Protein AF-A0A834QEY9-F1 (afdb_monomer_lite)

Structure (mmCIF, N/CA/C/O backbone):
data_AF-A0A834QEY9-F1
#
_entry.id   AF-A0A834QEY9-F1
#
loop_
_atom_site.group_PDB
_atom_site.id
_atom_site.type_symbol
_atom_site.label_atom_id
_atom_site.label_alt_id
_atom_site.label_comp_id
_atom_site.label_asym_id
_atom_site.label_entity_id
_atom_site.label_seq_id
_atom_site.pdbx_PDB_ins_code
_atom_site.Cartn_x
_atom_site.Cartn_y
_atom_site.Cartn_z
_atom_site.occupancy
_atom_site.B_iso_or_equiv
_atom_site.auth_seq_id
_atom_site.auth_comp_id
_atom_site.auth_asym_id
_atom_site.auth_atom_id
_atom_site.pdbx_PDB_model_num
ATOM 1 N N . MET A 1 1 ? 1.403 4.997 11.254 1.00 57.91 1 MET A N 1
ATOM 2 C CA . MET A 1 1 ? 2.718 4.854 10.594 1.00 57.91 1 MET A CA 1
ATOM 3 C C . MET A 1 1 ? 2.542 5.302 9.158 1.00 57.91 1 MET A C 1
ATOM 5 O O . MET A 1 1 ? 1.808 4.619 8.457 1.00 57.91 1 MET A O 1
ATOM 9 N N . PRO A 1 2 ? 3.072 6.466 8.745 1.00 56.88 2 PRO A N 1
ATOM 10 C CA . PRO A 1 2 ? 2.987 6.864 7.349 1.00 56.88 2 PRO A CA 1
ATOM 11 C C . PRO A 1 2 ? 3.836 5.918 6.494 1.00 56.88 2 PRO A C 1
ATOM 13 O O . PRO A 1 2 ? 4.899 5.455 6.918 1.00 56.88 2 PRO A O 1
ATOM 16 N N . PHE A 1 3 ? 3.329 5.612 5.310 1.00 62.53 3 PHE A N 1
ATOM 17 C CA . PHE A 1 3 ? 3.966 4.753 4.326 1.00 62.53 3 PHE A CA 1
ATOM 18 C C . PHE A 1 3 ? 3.742 5.339 2.936 1.00 62.53 3 PHE A C 1
ATOM 20 O O . PHE A 1 3 ? 2.807 6.111 2.715 1.00 62.53 3 PHE A O 1
ATOM 27 N N . THR A 1 4 ? 4.589 4.946 1.996 1.00 64.31 4 THR A N 1
ATOM 28 C CA . THR A 1 4 ? 4.408 5.232 0.574 1.00 64.31 4 THR A CA 1
ATOM 29 C C . THR A 1 4 ? 4.217 3.911 -0.159 1.00 64.31 4 THR A C 1
ATOM 31 O O . THR A 1 4 ? 5.056 3.012 -0.101 1.00 64.31 4 THR A O 1
ATOM 34 N N . THR A 1 5 ? 3.066 3.765 -0.809 1.00 58.28 5 THR A N 1
ATOM 35 C CA . THR A 1 5 ? 2.677 2.550 -1.527 1.00 58.28 5 THR A CA 1
ATOM 36 C C . THR A 1 5 ? 2.530 2.846 -3.004 1.00 58.28 5 THR A C 1
ATOM 38 O O . THR A 1 5 ? 1.449 3.116 -3.518 1.00 58.28 5 THR A O 1
ATOM 41 N N . MET A 1 6 ? 3.656 2.789 -3.708 1.00 64.31 6 MET A N 1
ATOM 42 C CA . MET A 1 6 ? 3.659 2.802 -5.167 1.00 64.31 6 MET A CA 1
ATOM 43 C C . MET A 1 6 ? 3.489 1.374 -5.697 1.00 64.31 6 MET A C 1
ATOM 45 O O . MET A 1 6 ? 3.948 0.413 -5.079 1.00 64.31 6 MET A O 1
ATOM 49 N N . ALA A 1 7 ? 2.860 1.222 -6.866 1.00 62.81 7 ALA A N 1
ATOM 50 C CA . ALA A 1 7 ? 2.668 -0.085 -7.506 1.00 62.81 7 ALA A CA 1
ATOM 51 C C . ALA A 1 7 ? 4.001 -0.839 -7.734 1.00 62.81 7 ALA A C 1
ATOM 53 O O . ALA A 1 7 ? 4.059 -2.065 -7.598 1.00 62.81 7 ALA A O 1
ATOM 54 N N . ASP A 1 8 ? 5.091 -0.089 -7.950 1.00 67.94 8 ASP A N 1
ATOM 55 C CA . ASP A 1 8 ? 6.457 -0.609 -8.072 1.00 67.94 8 ASP A CA 1
ATOM 56 C C . ASP A 1 8 ? 6.925 -1.388 -6.834 1.00 67.94 8 ASP A C 1
ATOM 58 O O . ASP A 1 8 ? 7.708 -2.330 -6.961 1.00 67.94 8 ASP A O 1
ATOM 62 N N . CYS A 1 9 ? 6.433 -1.036 -5.643 1.00 71.06 9 CYS A N 1
ATOM 63 C CA . CYS A 1 9 ? 6.826 -1.673 -4.390 1.00 71.06 9 CYS A CA 1
ATOM 64 C C . CYS A 1 9 ? 6.407 -3.144 -4.343 1.00 71.06 9 CYS A C 1
ATOM 66 O O . CYS A 1 9 ? 7.136 -3.991 -3.829 1.00 71.06 9 CYS A O 1
ATOM 68 N N . ALA A 1 10 ? 5.228 -3.453 -4.881 1.00 63.34 10 ALA A N 1
ATOM 69 C CA . ALA A 1 10 ? 4.615 -4.775 -4.802 1.00 63.34 10 ALA A CA 1
ATOM 70 C C . ALA A 1 10 ? 4.963 -5.693 -5.978 1.00 63.34 10 ALA A C 1
ATOM 72 O O . ALA A 1 10 ? 4.452 -6.808 -6.051 1.00 63.34 10 ALA A O 1
ATOM 73 N N . ARG A 1 11 ? 5.795 -5.225 -6.923 1.00 60.66 11 ARG A N 1
ATOM 74 C CA . ARG A 1 11 ? 6.044 -5.894 -8.215 1.00 60.66 11 ARG A CA 1
ATOM 75 C C . ARG A 1 11 ? 4.743 -6.227 -8.971 1.00 60.66 11 ARG A C 1
ATOM 77 O O . ARG A 1 11 ? 4.654 -7.282 -9.591 1.00 60.66 11 ARG A O 1
ATOM 84 N N . TRP A 1 12 ? 3.744 -5.344 -8.890 1.00 62.44 12 TRP A N 1
ATOM 85 C CA . TRP A 1 12 ? 2.429 -5.529 -9.510 1.00 62.44 12 TRP A CA 1
ATOM 86 C C . TRP A 1 12 ? 2.419 -5.048 -10.966 1.00 62.44 12 TRP A C 1
ATOM 88 O O . TRP A 1 12 ? 2.687 -5.809 -11.892 1.00 62.44 12 TRP A O 1
ATOM 98 N N . GLU A 1 13 ? 2.179 -3.754 -11.155 1.00 63.28 13 GLU A N 1
ATOM 99 C CA . GLU A 1 13 ? 2.370 -3.028 -12.402 1.00 63.28 13 GLU A CA 1
ATOM 100 C C . GLU A 1 13 ? 3.404 -1.939 -12.156 1.00 63.28 13 GLU A C 1
ATOM 102 O O . GLU A 1 13 ? 3.496 -1.380 -11.059 1.00 63.28 13 GLU A O 1
ATOM 107 N N . LEU A 1 14 ? 4.197 -1.652 -13.184 1.00 65.38 14 LEU A N 1
ATOM 108 C CA . LEU A 1 14 ? 5.143 -0.549 -13.143 1.00 65.38 14 LEU A CA 1
ATOM 109 C C . LEU A 1 14 ? 4.369 0.758 -12.956 1.00 65.38 14 LEU A C 1
ATOM 111 O O . LEU A 1 14 ? 3.385 0.997 -13.655 1.00 65.38 14 LEU A O 1
ATOM 115 N N . SER A 1 15 ? 4.820 1.616 -12.040 1.00 68.12 15 SER A N 1
ATOM 116 C CA . SER A 1 15 ? 4.248 2.958 -11.891 1.00 68.12 15 SER A CA 1
ATOM 117 C C . SER A 1 15 ? 4.272 3.689 -13.228 1.00 68.12 15 SER A C 1
ATOM 119 O O . SER A 1 15 ? 5.249 3.582 -13.968 1.00 68.12 15 SER A O 1
ATOM 121 N N . GLU A 1 16 ? 3.258 4.507 -13.514 1.00 70.88 16 GLU A N 1
ATOM 122 C CA . GLU A 1 16 ? 3.220 5.355 -14.713 1.00 70.88 16 GLU A CA 1
ATOM 123 C C . GLU A 1 16 ? 4.514 6.176 -14.864 1.00 70.88 16 GLU A C 1
ATOM 125 O O . GLU A 1 16 ? 5.068 6.297 -15.959 1.00 70.88 16 GLU A O 1
ATOM 130 N N . LYS A 1 17 ? 5.072 6.644 -13.737 1.00 73.06 17 LYS A N 1
ATOM 131 C CA . LYS A 1 17 ? 6.374 7.326 -13.698 1.00 73.06 17 LYS A CA 1
ATOM 132 C C . LYS A 1 17 ? 7.503 6.431 -14.209 1.00 73.06 17 LYS A C 1
ATOM 134 O O . LYS A 1 17 ? 8.325 6.873 -15.011 1.00 73.06 17 LYS A O 1
ATOM 139 N N . ARG A 1 18 ? 7.544 5.175 -13.757 1.00 76.94 18 ARG A N 1
ATOM 140 C CA . ARG A 1 18 ? 8.559 4.200 -14.161 1.00 76.94 18 ARG A CA 1
ATOM 141 C C . ARG A 1 18 ? 8.377 3.778 -15.616 1.00 76.94 18 ARG A C 1
ATOM 143 O O . ARG A 1 18 ? 9.363 3.751 -16.344 1.00 76.94 18 ARG A O 1
ATOM 150 N N . VAL A 1 19 ? 7.145 3.547 -16.066 1.00 79.44 19 VAL A N 1
ATOM 151 C CA . VAL A 1 19 ? 6.827 3.244 -17.471 1.00 79.44 19 VAL A CA 1
ATOM 152 C C . VAL A 1 19 ? 7.276 4.382 -18.387 1.00 79.44 19 VAL A C 1
ATOM 154 O O . VAL A 1 19 ? 7.963 4.143 -19.381 1.00 79.44 19 VAL A O 1
ATOM 157 N N . GLY A 1 20 ? 6.937 5.630 -18.051 1.00 80.56 20 GLY A N 1
ATOM 158 C CA . GLY A 1 20 ? 7.345 6.805 -18.824 1.00 80.56 20 GLY A CA 1
ATOM 159 C C . GLY A 1 20 ? 8.867 6.960 -18.900 1.00 80.56 20 GLY A C 1
ATOM 160 O O . GLY A 1 20 ? 9.416 7.247 -19.970 1.00 80.56 20 GLY A O 1
ATOM 161 N N . LEU A 1 21 ? 9.558 6.709 -17.786 1.00 82.50 21 LEU A N 1
ATOM 162 C CA . LEU A 1 21 ? 11.014 6.770 -17.707 1.00 82.50 21 LEU A CA 1
ATOM 163 C C . LEU A 1 21 ? 11.691 5.643 -18.502 1.00 82.50 21 LEU A C 1
ATOM 165 O O . LEU A 1 21 ? 12.569 5.922 -19.318 1.00 82.50 21 LEU A O 1
ATOM 169 N N . GLU A 1 22 ? 11.265 4.389 -18.332 1.00 82.75 22 GLU A N 1
ATOM 170 C CA . GLU A 1 22 ? 11.796 3.238 -19.076 1.00 82.75 22 GLU A CA 1
ATOM 171 C C . GLU A 1 22 ? 11.544 3.370 -20.582 1.00 82.75 22 GLU A C 1
ATOM 173 O O . GLU A 1 22 ? 12.447 3.114 -21.380 1.00 82.75 22 GLU A O 1
ATOM 178 N N . ARG A 1 23 ? 10.364 3.858 -20.990 1.00 85.00 23 ARG A N 1
ATOM 179 C CA . ARG A 1 23 ? 10.056 4.144 -22.398 1.00 85.00 23 ARG A CA 1
ATOM 180 C C . ARG A 1 23 ? 10.991 5.201 -22.973 1.00 85.00 23 ARG A C 1
ATOM 182 O O . ARG A 1 23 ? 11.512 5.022 -24.072 1.00 85.00 23 ARG A O 1
ATOM 189 N N . SER A 1 24 ? 11.217 6.285 -22.236 1.00 86.19 24 SER A N 1
ATOM 190 C CA . SER A 1 24 ? 12.120 7.356 -22.664 1.00 86.19 24 SER A CA 1
ATOM 191 C C . SER A 1 24 ? 13.551 6.837 -22.822 1.00 86.19 24 SER A C 1
ATOM 193 O O . SER A 1 24 ? 14.173 7.052 -23.860 1.00 86.19 24 SER A O 1
ATOM 195 N N . LEU A 1 25 ? 14.056 6.086 -21.837 1.00 87.31 25 LEU A N 1
ATOM 196 C CA . LEU A 1 25 ? 15.384 5.465 -21.888 1.00 87.31 25 LEU A CA 1
ATOM 197 C C . LEU A 1 25 ? 15.513 4.465 -23.047 1.00 87.31 25 LEU A C 1
ATOM 199 O O . LEU A 1 25 ? 16.530 4.459 -23.741 1.00 87.31 25 LEU A O 1
ATOM 203 N N . GLY A 1 26 ? 14.477 3.661 -23.294 1.00 87.25 26 GLY A N 1
ATOM 204 C CA . GLY A 1 26 ? 14.427 2.710 -24.404 1.00 87.25 26 GLY A CA 1
ATOM 205 C C . GLY A 1 26 ? 14.489 3.387 -25.774 1.00 87.25 26 GLY A C 1
ATOM 206 O O . GLY A 1 26 ? 15.242 2.942 -26.640 1.00 87.25 26 GLY A O 1
ATOM 207 N N . LEU A 1 27 ? 13.767 4.497 -25.960 1.00 90.31 27 LEU A N 1
ATOM 208 C CA . LEU A 1 27 ? 13.822 5.285 -27.196 1.00 90.31 27 LEU A CA 1
ATOM 209 C C . LEU A 1 27 ? 15.226 5.856 -27.439 1.00 90.31 27 LEU A C 1
ATOM 211 O O . LEU A 1 27 ? 15.760 5.726 -28.540 1.00 90.31 27 LEU A O 1
ATOM 215 N N . TRP A 1 28 ? 15.866 6.424 -26.412 1.00 91.69 28 TRP A N 1
ATOM 216 C CA . TRP A 1 28 ? 17.239 6.930 -26.527 1.00 91.69 28 TRP A CA 1
ATOM 217 C C 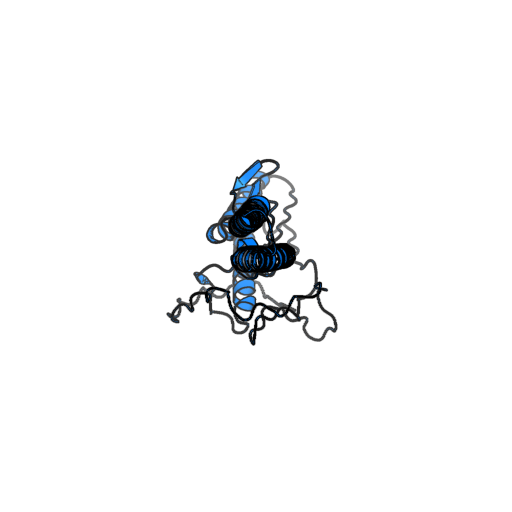. TRP A 1 28 ? 18.251 5.829 -26.839 1.00 91.69 28 TRP A C 1
ATOM 219 O O . TRP A 1 28 ? 19.138 6.022 -27.673 1.00 91.69 28 TRP A O 1
ATOM 229 N N . PHE A 1 29 ? 18.095 4.656 -26.222 1.00 91.75 29 PHE A N 1
ATOM 230 C CA . PHE A 1 29 ? 18.906 3.486 -26.540 1.00 91.75 29 PHE A CA 1
ATOM 231 C C . PHE A 1 29 ? 18.767 3.084 -28.016 1.00 91.75 29 PHE A C 1
ATOM 233 O O . PHE A 1 29 ? 19.779 2.888 -28.688 1.00 91.75 29 PHE A O 1
ATOM 240 N N . GLN A 1 30 ? 17.540 3.019 -28.546 1.00 92.12 30 GLN A N 1
ATOM 241 C CA . GLN A 1 30 ? 17.294 2.694 -29.955 1.00 92.12 30 GLN A CA 1
ATOM 242 C C . GLN A 1 30 ? 17.939 3.715 -30.901 1.00 92.12 30 GLN A C 1
ATOM 244 O O . GLN A 1 30 ? 18.609 3.321 -31.856 1.00 92.12 30 GLN A O 1
ATOM 249 N N . VAL A 1 31 ? 17.796 5.014 -30.616 1.00 94.94 31 VAL A N 1
ATOM 250 C CA . VAL A 1 31 ? 18.410 6.089 -31.415 1.00 94.94 31 VAL A CA 1
ATOM 251 C C . VAL A 1 31 ? 19.932 5.949 -31.447 1.00 94.94 31 VAL A C 1
ATOM 253 O O . VAL A 1 31 ? 20.531 6.009 -32.520 1.00 94.94 31 VAL A O 1
ATOM 256 N N . LEU A 1 32 ? 20.571 5.708 -30.300 1.00 93.56 32 LEU A N 1
ATOM 257 C CA . LEU A 1 32 ? 22.027 5.555 -30.228 1.00 93.56 32 LEU A CA 1
ATOM 258 C C . LEU A 1 32 ? 22.525 4.254 -30.856 1.00 93.56 32 LEU A C 1
ATOM 260 O O . LEU A 1 32 ? 23.593 4.251 -31.467 1.00 93.56 32 LEU A O 1
ATOM 264 N N . ALA A 1 33 ? 21.759 3.167 -30.760 1.00 92.50 33 ALA A N 1
ATOM 265 C CA . ALA A 1 33 ? 22.078 1.912 -31.430 1.00 92.50 33 ALA A CA 1
ATOM 266 C C . ALA A 1 33 ? 22.043 2.078 -32.958 1.00 92.50 33 ALA A C 1
ATOM 268 O O . ALA A 1 33 ? 22.994 1.694 -33.639 1.00 92.50 33 ALA A O 1
ATOM 269 N N . VAL A 1 34 ? 21.000 2.722 -33.496 1.00 95.25 34 VAL A N 1
ATOM 270 C CA . VAL A 1 34 ? 20.897 3.036 -34.932 1.00 95.25 34 VAL A CA 1
ATOM 271 C C . VAL A 1 34 ? 22.002 4.000 -35.364 1.00 95.25 34 VAL A C 1
ATOM 273 O O . VAL A 1 34 ? 22.619 3.785 -36.407 1.00 95.25 34 VAL A O 1
ATOM 276 N N . ALA A 1 35 ? 22.310 5.023 -34.562 1.00 93.56 35 ALA A N 1
ATOM 277 C CA . ALA A 1 35 ? 23.409 5.945 -34.839 1.00 93.56 35 ALA A CA 1
ATOM 278 C C . ALA A 1 35 ? 24.760 5.216 -34.875 1.00 93.56 35 ALA A C 1
ATOM 280 O O . ALA A 1 35 ? 25.534 5.407 -35.811 1.00 93.56 35 ALA A O 1
ATOM 281 N N . SER A 1 36 ? 25.023 4.333 -33.906 1.00 93.81 36 SER A N 1
ATOM 282 C CA . SER A 1 36 ? 26.236 3.514 -33.873 1.00 93.81 36 SER A CA 1
ATOM 283 C C . SER A 1 36 ? 26.335 2.626 -35.117 1.00 93.81 36 SER A C 1
ATOM 285 O O . SER A 1 36 ? 27.348 2.686 -35.809 1.00 93.81 36 SER A O 1
ATOM 287 N N . LEU A 1 37 ? 25.268 1.900 -35.478 1.00 93.88 37 LEU A N 1
ATOM 288 C CA . LEU A 1 37 ? 25.216 1.068 -36.690 1.00 93.88 37 LEU A CA 1
ATOM 289 C C . LEU A 1 37 ? 25.420 1.881 -37.977 1.00 93.88 37 LEU A C 1
ATOM 291 O O . LEU A 1 37 ? 26.136 1.463 -38.881 1.00 93.88 37 LEU A O 1
ATOM 295 N N . THR A 1 38 ? 24.825 3.068 -38.064 1.00 93.62 38 THR A N 1
ATOM 296 C CA . THR A 1 38 ? 24.968 3.936 -39.243 1.00 93.62 38 THR A CA 1
ATOM 297 C C . THR A 1 38 ? 26.402 4.451 -39.370 1.00 93.62 38 THR A C 1
ATOM 299 O O . THR A 1 38 ? 26.967 4.470 -40.463 1.00 93.62 38 THR A O 1
ATOM 302 N N . LEU A 1 39 ? 27.028 4.822 -38.249 1.00 93.06 39 LEU A N 1
ATOM 303 C CA . LEU A 1 39 ? 28.414 5.289 -38.211 1.00 93.06 39 LEU A CA 1
ATOM 304 C C . LEU A 1 39 ? 29.418 4.169 -38.513 1.00 93.06 39 LEU A C 1
ATOM 306 O O . LEU A 1 39 ? 30.416 4.433 -39.184 1.00 93.06 39 LEU A O 1
ATOM 310 N N . THR A 1 40 ? 29.166 2.932 -38.066 1.00 91.69 40 THR A N 1
ATOM 311 C CA . THR A 1 40 ? 30.011 1.780 -38.416 1.00 91.69 40 THR A CA 1
ATOM 312 C C . THR A 1 40 ? 29.894 1.434 -39.897 1.00 91.69 40 THR A C 1
ATOM 314 O O . THR A 1 40 ? 30.923 1.259 -40.546 1.00 91.69 40 THR A O 1
ATOM 317 N N . VAL A 1 41 ? 28.684 1.421 -40.468 1.00 93.62 41 VAL A N 1
ATOM 318 C CA . VAL A 1 41 ? 28.482 1.222 -41.915 1.00 93.62 41 VAL A CA 1
ATOM 319 C C . VAL A 1 41 ? 29.163 2.329 -42.715 1.00 93.62 41 VAL A C 1
ATOM 321 O O . VAL A 1 41 ? 29.946 2.028 -43.610 1.00 93.62 41 VAL A O 1
ATOM 324 N N . GLY A 1 42 ? 28.955 3.598 -42.349 1.00 91.38 42 GLY A N 1
ATOM 325 C CA . GLY A 1 42 ? 29.614 4.732 -43.002 1.00 91.38 42 GLY A CA 1
ATOM 326 C C . GLY A 1 42 ? 31.140 4.650 -42.933 1.00 91.38 42 GLY A C 1
ATOM 327 O O . GLY A 1 42 ? 31.831 5.069 -43.860 1.00 91.38 42 GLY A O 1
ATOM 328 N N . ARG A 1 43 ? 31.688 4.060 -41.866 1.00 89.81 43 ARG A N 1
ATOM 329 C CA . ARG A 1 43 ? 33.125 3.807 -41.762 1.00 89.81 43 ARG A CA 1
ATOM 330 C C . ARG A 1 43 ? 33.582 2.656 -42.658 1.00 89.81 43 ARG A C 1
ATOM 332 O O . ARG A 1 43 ? 34.620 2.784 -43.302 1.00 89.81 43 ARG A O 1
ATOM 339 N N . LEU A 1 44 ? 32.817 1.566 -42.736 1.00 90.81 44 LEU A N 1
ATOM 340 C CA . LEU A 1 44 ? 33.096 0.429 -43.624 1.00 90.81 44 LEU A CA 1
ATOM 341 C C . LEU A 1 44 ? 33.043 0.828 -45.106 1.00 90.81 44 LEU A C 1
ATOM 343 O O . LEU A 1 44 ? 33.852 0.347 -45.894 1.00 90.81 44 LEU A O 1
ATOM 347 N N . THR A 1 45 ? 32.158 1.757 -45.473 1.00 93.19 45 THR A N 1
ATOM 348 C CA . THR A 1 45 ? 32.081 2.336 -46.824 1.00 93.19 45 THR A CA 1
ATOM 349 C C . THR A 1 45 ? 33.048 3.508 -47.043 1.00 93.19 45 THR A C 1
ATOM 351 O O . THR A 1 45 ? 32.950 4.183 -48.062 1.00 93.19 45 THR A O 1
ATOM 354 N N . GLN A 1 46 ? 33.959 3.781 -46.096 1.00 87.31 46 GLN A N 1
ATOM 355 C CA . GLN A 1 46 ? 34.944 4.879 -46.127 1.00 87.31 46 GLN A CA 1
ATOM 356 C C . GLN A 1 46 ? 34.360 6.302 -46.231 1.00 87.31 46 GLN A C 1
ATOM 358 O O . GLN A 1 46 ? 35.069 7.248 -46.565 1.00 87.31 46 GLN A O 1
ATOM 363 N N . LEU A 1 47 ? 33.082 6.486 -45.895 1.00 87.94 47 LEU A N 1
ATOM 364 C CA . LEU A 1 47 ? 32.408 7.787 -45.900 1.00 87.94 47 LEU A CA 1
ATOM 365 C C . LEU A 1 47 ? 32.806 8.654 -44.692 1.00 87.94 47 LEU A C 1
ATOM 367 O O . LEU A 1 47 ? 32.741 9.879 -44.747 1.00 87.94 47 LEU A O 1
ATOM 371 N N . THR A 1 48 ? 33.225 8.028 -43.588 1.00 82.81 48 THR A N 1
ATOM 372 C CA . THR A 1 48 ? 33.672 8.710 -42.364 1.00 82.81 48 THR A CA 1
ATOM 373 C C . THR A 1 48 ? 35.151 8.445 -42.086 1.00 82.81 48 THR A C 1
ATOM 375 O O . THR A 1 48 ? 35.671 7.363 -42.362 1.00 82.81 48 THR A O 1
ATOM 378 N N . SER A 1 49 ? 35.850 9.430 -41.507 1.00 79.00 49 SER A N 1
ATOM 379 C CA . SER A 1 49 ? 37.314 9.395 -41.322 1.00 79.00 49 SER A CA 1
ATOM 380 C C . SER A 1 49 ? 37.788 8.665 -40.046 1.00 79.00 49 SER A C 1
ATOM 382 O O . SER A 1 49 ? 38.934 8.223 -39.976 1.00 79.00 49 SER A O 1
ATOM 384 N N . SER A 1 50 ? 36.920 8.455 -39.047 1.00 91.56 50 SER A N 1
ATOM 385 C CA . SER A 1 50 ? 37.309 7.898 -37.738 1.00 91.56 50 SER A CA 1
ATOM 386 C C . SER A 1 50 ? 36.249 6.968 -37.131 1.00 91.56 50 SER A C 1
ATOM 388 O O . SER A 1 50 ? 35.056 7.183 -37.321 1.00 91.56 50 SER A O 1
ATOM 390 N N . TRP A 1 51 ? 36.687 5.961 -36.360 1.00 89.69 51 TRP A N 1
ATOM 391 C CA . TRP A 1 51 ? 35.824 5.055 -35.577 1.00 89.69 51 TRP A CA 1
ATOM 392 C C . TRP A 1 51 ? 35.337 5.661 -34.252 1.00 89.69 51 TRP A C 1
ATOM 394 O O . TRP A 1 51 ? 34.393 5.149 -33.652 1.00 89.69 51 TRP A O 1
ATOM 404 N N . VAL A 1 52 ? 35.955 6.757 -33.800 1.00 92.06 52 VAL A N 1
ATOM 405 C CA . VAL A 1 52 ? 35.647 7.424 -32.522 1.00 92.06 52 VAL A CA 1
ATOM 406 C C . VAL A 1 52 ? 34.147 7.702 -32.317 1.00 92.06 52 VAL A C 1
ATOM 408 O O . VAL A 1 52 ? 33.641 7.320 -31.262 1.00 92.06 52 VAL A O 1
ATOM 411 N N . PRO A 1 53 ? 33.391 8.287 -33.272 1.00 89.94 53 PRO A N 1
ATOM 412 C CA . PRO A 1 53 ? 31.967 8.552 -33.053 1.00 89.94 53 PRO A CA 1
ATOM 413 C C . PRO A 1 53 ? 31.129 7.268 -32.943 1.00 89.94 53 PRO A C 1
ATOM 415 O O . PRO A 1 53 ? 30.182 7.228 -32.161 1.00 89.94 53 PRO A O 1
ATOM 418 N N . ALA A 1 54 ? 31.493 6.198 -33.661 1.00 90.69 54 ALA A N 1
ATOM 419 C CA . ALA A 1 54 ? 30.789 4.917 -33.591 1.00 90.69 54 ALA A CA 1
ATOM 420 C C . ALA A 1 54 ? 30.981 4.233 -32.227 1.00 90.69 54 ALA A C 1
ATOM 422 O O . ALA A 1 54 ? 30.014 3.740 -31.640 1.00 90.69 54 ALA A O 1
ATOM 423 N N . ILE A 1 55 ? 32.216 4.256 -31.706 1.00 92.56 55 ILE A N 1
ATOM 424 C CA . ILE A 1 55 ? 32.558 3.737 -30.374 1.00 92.56 55 ILE A CA 1
ATOM 425 C C . ILE A 1 55 ? 31.883 4.584 -29.288 1.00 92.56 55 ILE A C 1
ATOM 427 O O . ILE A 1 55 ? 31.284 4.031 -28.371 1.00 92.56 55 ILE A O 1
ATOM 431 N N . GLY A 1 56 ? 31.917 5.915 -29.412 1.00 92.88 56 GLY A N 1
ATOM 432 C CA . GLY A 1 56 ? 31.251 6.823 -28.476 1.00 92.88 56 GLY A CA 1
ATOM 433 C C . GLY A 1 56 ? 29.743 6.571 -28.386 1.00 92.88 56 GLY A C 1
ATOM 434 O O . GLY A 1 56 ? 29.209 6.436 -27.287 1.00 92.88 56 GLY A O 1
ATOM 435 N N . ALA A 1 57 ? 29.068 6.419 -29.531 1.00 92.44 57 ALA A N 1
ATOM 436 C CA . ALA A 1 57 ? 27.645 6.086 -29.577 1.00 92.44 57 ALA A CA 1
ATOM 437 C C . ALA A 1 57 ? 27.341 4.709 -28.958 1.00 92.44 57 ALA A C 1
ATOM 439 O O . ALA A 1 57 ? 26.368 4.573 -28.217 1.00 92.44 57 ALA A O 1
ATOM 440 N N . ALA A 1 58 ? 28.189 3.702 -29.202 1.00 93.00 58 ALA A N 1
ATOM 441 C CA . ALA A 1 58 ? 28.033 2.369 -28.618 1.00 93.00 58 ALA A CA 1
ATOM 442 C C . ALA A 1 58 ? 28.197 2.376 -27.088 1.00 93.00 58 ALA A C 1
ATOM 444 O O . ALA A 1 58 ? 27.391 1.776 -26.377 1.00 93.00 58 ALA A O 1
ATOM 445 N N . LEU A 1 59 ? 29.204 3.087 -26.568 1.00 95.50 59 LEU A N 1
ATOM 446 C CA . LEU A 1 59 ? 29.417 3.237 -25.125 1.00 95.50 59 LEU A CA 1
ATOM 447 C C . LEU A 1 59 ? 28.258 3.987 -24.458 1.00 95.50 59 LEU A C 1
ATOM 449 O O . LEU A 1 59 ? 27.800 3.577 -23.393 1.00 95.50 59 LEU A O 1
ATOM 453 N N . ALA A 1 60 ? 27.740 5.039 -25.099 1.00 94.06 60 ALA A N 1
ATOM 454 C CA . ALA A 1 60 ? 26.570 5.765 -24.611 1.00 94.06 60 ALA A CA 1
ATOM 455 C C . ALA A 1 60 ? 25.312 4.878 -24.580 1.00 94.06 60 ALA A C 1
ATOM 457 O O . ALA A 1 60 ? 24.580 4.885 -23.590 1.00 94.06 60 ALA A O 1
ATOM 458 N N . ALA A 1 61 ? 25.086 4.064 -25.618 1.00 93.25 61 ALA A N 1
ATOM 459 C CA . ALA A 1 61 ? 23.989 3.097 -25.642 1.00 93.25 61 ALA A C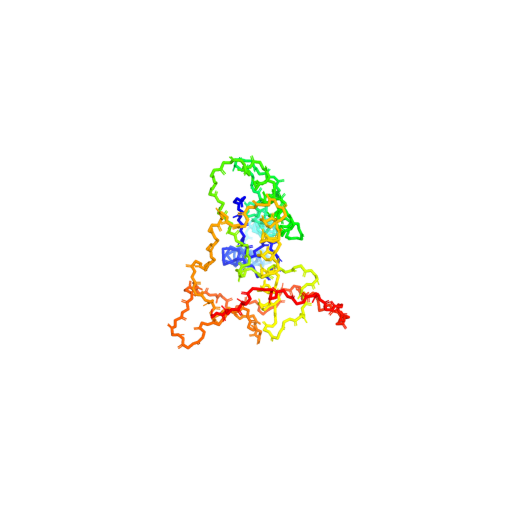A 1
ATOM 460 C C . ALA A 1 61 ? 24.129 2.051 -24.519 1.00 93.25 61 ALA A C 1
ATOM 462 O O . ALA A 1 61 ? 23.160 1.766 -23.816 1.00 93.25 61 ALA A O 1
ATOM 463 N N . ALA A 1 62 ? 25.337 1.521 -24.298 1.00 92.56 62 ALA A N 1
ATOM 464 C CA . ALA A 1 62 ? 25.603 0.580 -23.211 1.00 92.56 62 ALA A CA 1
ATOM 465 C C . ALA A 1 62 ? 25.357 1.209 -21.827 1.00 92.56 62 ALA A C 1
ATOM 467 O O . ALA A 1 62 ? 24.732 0.578 -20.976 1.00 92.56 62 ALA A O 1
ATOM 468 N N . ALA A 1 63 ? 25.780 2.459 -21.617 1.00 92.19 63 ALA A N 1
ATOM 469 C CA . ALA A 1 63 ? 25.543 3.194 -20.375 1.00 92.19 63 ALA A CA 1
ATOM 470 C C . ALA A 1 63 ? 24.048 3.465 -20.120 1.00 92.19 63 ALA A C 1
ATOM 472 O O . ALA A 1 63 ? 23.579 3.353 -18.991 1.00 92.19 63 ALA A O 1
ATOM 473 N N . LEU A 1 64 ? 23.273 3.781 -21.162 1.00 89.88 64 LEU A N 1
ATOM 474 C CA . LEU A 1 64 ? 21.820 3.940 -21.039 1.00 89.88 64 LEU A CA 1
ATOM 475 C C . LEU A 1 64 ? 21.120 2.618 -20.727 1.00 89.88 64 LEU A C 1
ATOM 477 O O . LEU A 1 64 ? 20.205 2.587 -19.904 1.00 89.88 64 LEU A O 1
ATOM 481 N N . LEU A 1 65 ? 21.573 1.517 -21.331 1.00 87.50 65 LEU A N 1
ATOM 482 C CA . LEU A 1 65 ? 21.048 0.192 -21.026 1.00 87.50 65 LEU A CA 1
ATOM 483 C C . LEU A 1 65 ? 21.319 -0.184 -19.563 1.00 87.50 65 LEU A C 1
ATOM 485 O O . LEU A 1 65 ? 20.400 -0.626 -18.876 1.00 87.50 65 LEU A O 1
ATOM 489 N N . THR A 1 66 ? 22.534 0.026 -19.050 1.00 87.50 66 THR A N 1
ATOM 490 C CA . THR A 1 66 ? 22.840 -0.252 -17.637 1.00 87.50 66 THR A CA 1
ATOM 491 C C . THR A 1 66 ? 22.063 0.666 -16.696 1.00 87.50 66 THR A C 1
ATOM 493 O O . THR A 1 66 ? 21.467 0.173 -15.738 1.00 87.50 66 THR A O 1
ATOM 496 N N . ALA A 1 67 ? 21.972 1.965 -16.998 1.00 86.19 67 ALA A N 1
ATOM 497 C CA . ALA A 1 67 ? 21.164 2.909 -16.230 1.00 86.19 67 ALA A CA 1
ATOM 498 C C . ALA A 1 67 ? 19.689 2.477 -16.168 1.00 86.19 67 ALA A C 1
ATOM 500 O O . ALA A 1 67 ? 19.110 2.448 -15.084 1.00 86.19 67 ALA A O 1
ATOM 501 N N . SER A 1 68 ? 19.103 2.043 -17.291 1.00 83.81 68 SER A N 1
ATOM 502 C CA . SER A 1 68 ? 17.712 1.566 -17.334 1.00 83.81 68 SER A CA 1
ATOM 503 C C . SER A 1 68 ? 17.452 0.382 -16.396 1.00 83.81 68 SER A C 1
ATOM 505 O O . SER A 1 68 ? 16.394 0.306 -15.776 1.00 83.81 68 SER A O 1
ATOM 507 N N . ARG A 1 69 ? 18.437 -0.509 -16.216 1.00 83.69 69 ARG A N 1
ATOM 508 C CA . ARG A 1 69 ? 18.334 -1.651 -15.293 1.00 83.69 69 ARG A CA 1
ATOM 509 C C . ARG A 1 69 ? 18.437 -1.238 -13.825 1.00 83.69 69 ARG A C 1
ATOM 511 O O . ARG A 1 69 ? 17.843 -1.894 -12.975 1.00 83.69 69 ARG A O 1
ATOM 518 N N . LEU A 1 70 ? 19.173 -0.168 -13.523 1.00 85.62 70 LEU A N 1
ATOM 519 C CA . LEU A 1 70 ? 19.369 0.330 -12.158 1.00 85.62 70 LEU A CA 1
ATOM 520 C C . LEU A 1 70 ? 18.211 1.211 -11.676 1.00 85.62 70 LEU A C 1
ATOM 522 O O . LEU A 1 70 ? 17.877 1.185 -10.491 1.00 85.62 70 LEU A O 1
ATOM 526 N N . VAL A 1 71 ? 17.575 1.951 -12.588 1.00 83.44 71 VAL A N 1
ATOM 527 C CA . VAL A 1 71 ? 16.466 2.869 -12.285 1.00 83.44 71 VAL A CA 1
ATOM 528 C C . VAL A 1 71 ? 15.345 2.179 -11.511 1.00 83.44 71 VAL A C 1
ATOM 530 O O . VAL A 1 71 ? 14.890 2.721 -10.510 1.00 83.44 71 VAL A O 1
ATOM 533 N N . GLY A 1 72 ? 14.937 0.970 -11.906 1.00 77.62 72 GLY A N 1
ATOM 534 C CA . GLY A 1 72 ? 13.867 0.252 -11.207 1.00 77.62 72 GLY A CA 1
ATOM 535 C C . GLY A 1 72 ? 14.185 -0.020 -9.734 1.00 77.62 72 GLY A C 1
ATOM 536 O O . GLY A 1 72 ? 13.341 0.194 -8.868 1.00 77.62 72 GLY A O 1
ATOM 537 N N . HIS A 1 73 ? 15.420 -0.429 -9.433 1.00 81.12 73 HIS A N 1
ATOM 538 C CA . HIS A 1 73 ? 15.848 -0.679 -8.056 1.00 81.12 73 HIS A CA 1
ATOM 539 C C . HIS A 1 73 ? 15.936 0.619 -7.242 1.00 81.12 73 HIS A C 1
ATOM 541 O O . HIS A 1 73 ? 15.603 0.631 -6.058 1.00 81.12 73 HIS A O 1
ATOM 547 N N . LEU A 1 74 ? 16.361 1.716 -7.875 1.00 83.81 74 LEU A N 1
ATOM 548 C CA . LEU A 1 74 ? 16.423 3.027 -7.235 1.00 83.81 74 LEU A CA 1
ATOM 549 C C . LEU A 1 74 ? 15.024 3.557 -6.897 1.00 83.81 74 LEU A C 1
ATOM 551 O O . LEU A 1 74 ? 14.824 4.032 -5.785 1.00 83.81 74 LEU A O 1
ATOM 555 N N . VAL A 1 75 ? 14.066 3.431 -7.821 1.00 81.75 75 VAL A N 1
ATOM 556 C CA . VAL A 1 75 ? 12.667 3.848 -7.619 1.00 81.75 75 VAL A CA 1
ATOM 557 C C . VAL A 1 75 ? 12.038 3.077 -6.461 1.00 81.75 75 VAL A C 1
ATOM 559 O O . VAL A 1 75 ? 11.512 3.689 -5.540 1.00 81.75 75 VAL A O 1
ATOM 562 N N . VAL A 1 76 ? 12.171 1.746 -6.441 1.00 81.19 76 VAL A N 1
ATOM 563 C CA . VAL A 1 76 ? 11.652 0.923 -5.333 1.00 81.19 76 VAL A CA 1
ATOM 564 C C . VAL A 1 76 ? 12.296 1.315 -4.004 1.00 81.19 76 VAL A C 1
ATOM 566 O O . VAL A 1 76 ? 11.615 1.431 -2.992 1.00 81.19 76 VAL A O 1
ATOM 569 N N . HIS A 1 77 ? 13.608 1.544 -3.977 1.00 83.94 77 HIS A N 1
ATOM 570 C CA . HIS A 1 77 ? 14.255 1.950 -2.737 1.00 83.94 77 HIS A CA 1
ATOM 571 C C . HIS A 1 77 ? 13.788 3.341 -2.288 1.00 83.94 77 HIS A C 1
ATOM 573 O O . HIS A 1 77 ? 13.524 3.527 -1.109 1.00 83.94 77 HIS A O 1
ATOM 579 N N . ALA A 1 78 ? 13.630 4.298 -3.203 1.00 81.94 78 ALA A N 1
ATOM 580 C CA . ALA A 1 78 ? 13.207 5.659 -2.881 1.00 81.94 78 ALA A CA 1
ATOM 581 C C . ALA A 1 78 ? 11.739 5.753 -2.425 1.00 81.94 78 ALA A C 1
ATOM 583 O O . ALA A 1 78 ? 11.449 6.492 -1.488 1.00 81.94 78 ALA A O 1
ATOM 584 N N . ASP A 1 79 ? 10.840 4.991 -3.052 1.00 82.31 79 ASP A N 1
ATOM 585 C CA . ASP A 1 79 ? 9.391 5.168 -2.907 1.00 82.31 79 ASP A CA 1
ATOM 586 C C . ASP A 1 79 ? 8.712 4.132 -2.000 1.00 82.31 79 ASP A C 1
ATOM 588 O O . ASP A 1 79 ? 7.514 4.246 -1.755 1.00 82.31 79 ASP A O 1
ATOM 592 N N . CYS A 1 80 ? 9.419 3.120 -1.491 1.00 86.69 80 CYS A N 1
ATOM 593 C CA . CYS A 1 80 ? 8.819 2.052 -0.683 1.00 86.69 80 CYS A CA 1
ATOM 594 C C . CYS A 1 80 ? 9.333 2.111 0.753 1.00 86.69 80 CYS A C 1
ATOM 596 O O . CYS A 1 80 ? 10.237 1.366 1.124 1.00 86.69 80 CYS A O 1
ATOM 598 N N . LEU A 1 81 ? 8.774 2.998 1.573 1.00 90.25 81 LEU A N 1
ATOM 599 C CA . LEU A 1 81 ? 9.254 3.246 2.933 1.00 90.25 81 LEU A CA 1
ATOM 600 C C . LEU A 1 81 ? 8.153 3.062 3.979 1.00 90.25 81 LEU A C 1
ATOM 602 O O . LEU A 1 81 ? 6.996 3.428 3.774 1.00 90.25 81 LEU A O 1
ATOM 606 N N . LEU A 1 82 ? 8.541 2.484 5.117 1.00 90.38 82 LEU A N 1
ATOM 607 C CA . LEU A 1 82 ? 7.751 2.452 6.344 1.00 90.38 82 LEU A CA 1
ATOM 608 C C . LEU A 1 82 ? 8.377 3.411 7.345 1.00 90.38 82 LEU A C 1
ATOM 610 O O . LEU A 1 82 ? 9.586 3.361 7.588 1.00 90.38 82 LEU A O 1
ATOM 614 N N . MET A 1 83 ? 7.552 4.256 7.954 1.00 91.31 83 MET A N 1
ATOM 615 C CA . MET A 1 83 ? 8.026 5.237 8.918 1.00 91.31 83 MET A CA 1
ATOM 616 C C . MET A 1 83 ? 7.358 5.086 10.278 1.00 91.31 83 MET A C 1
ATOM 618 O O . MET A 1 83 ? 6.161 4.807 10.405 1.00 91.31 83 MET A O 1
ATOM 622 N N . ARG A 1 84 ? 8.135 5.400 11.314 1.00 91.56 84 ARG A N 1
ATOM 623 C CA . ARG A 1 84 ? 7.632 5.690 12.653 1.00 91.56 84 ARG A CA 1
ATOM 624 C C . ARG A 1 84 ? 8.062 7.104 13.015 1.00 91.56 84 ARG A C 1
ATOM 626 O O . ARG A 1 84 ? 9.248 7.381 13.162 1.00 91.56 84 ARG A O 1
ATOM 633 N N . ASN A 1 85 ? 7.097 8.005 13.161 1.00 90.81 85 ASN A N 1
ATOM 634 C CA . ASN A 1 85 ? 7.354 9.435 13.347 1.00 90.81 85 ASN A CA 1
ATOM 635 C C . ASN A 1 85 ? 8.235 9.990 12.208 1.00 90.81 85 ASN A C 1
ATOM 637 O O . ASN A 1 85 ? 7.781 10.056 11.070 1.00 90.81 85 ASN A O 1
ATOM 641 N N . HIS A 1 86 ? 9.488 10.345 12.502 1.00 92.75 86 HIS A N 1
ATOM 642 C CA . HIS A 1 86 ? 10.443 10.921 11.548 1.00 92.75 86 HIS A CA 1
ATOM 643 C C . HIS A 1 86 ? 11.563 9.955 11.146 1.00 92.75 86 HIS A C 1
ATOM 645 O O . HIS A 1 86 ? 12.528 10.372 10.511 1.00 92.75 86 HIS A O 1
ATOM 651 N N . THR A 1 87 ? 11.471 8.680 11.528 1.00 92.88 87 THR A N 1
ATOM 652 C CA . THR A 1 87 ? 12.491 7.681 11.207 1.00 92.88 87 THR A CA 1
ATOM 653 C C . THR A 1 87 ? 11.946 6.642 10.240 1.00 92.88 87 THR A C 1
ATOM 655 O O . THR A 1 87 ? 10.837 6.127 10.407 1.00 92.88 87 THR A O 1
ATOM 658 N N . VAL A 1 88 ? 12.742 6.332 9.216 1.00 92.50 88 VAL A N 1
ATOM 659 C CA . VAL A 1 88 ? 12.484 5.212 8.310 1.00 92.50 88 VAL A CA 1
ATOM 660 C C . VAL A 1 88 ? 12.833 3.932 9.062 1.00 92.50 88 VAL A C 1
ATOM 662 O O . VAL A 1 88 ? 13.983 3.722 9.441 1.00 92.50 88 VAL A O 1
ATOM 665 N N . THR A 1 89 ? 11.830 3.101 9.328 1.00 91.50 89 THR A N 1
ATOM 666 C CA . THR A 1 89 ? 11.999 1.825 10.034 1.00 91.50 89 THR A CA 1
ATOM 667 C C . THR A 1 89 ? 12.226 0.669 9.071 1.00 91.50 89 THR A C 1
ATOM 669 O O . THR A 1 89 ? 12.822 -0.334 9.460 1.00 91.50 89 THR A O 1
ATOM 672 N N . GLN A 1 90 ? 11.769 0.800 7.824 1.00 89.19 90 GLN A N 1
ATOM 673 C CA . GLN A 1 90 ? 11.936 -0.222 6.801 1.00 89.19 90 GLN A CA 1
ATOM 674 C C . GLN A 1 90 ? 12.001 0.384 5.395 1.00 89.19 90 GL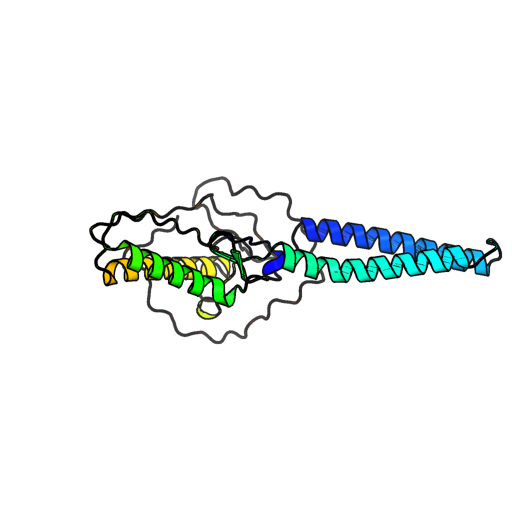N A C 1
ATOM 676 O O . GLN A 1 90 ? 11.179 1.233 5.049 1.00 89.19 90 GLN A O 1
ATOM 681 N N . GLN A 1 91 ? 12.968 -0.077 4.596 1.00 90.19 91 GLN A N 1
ATOM 682 C CA . GLN A 1 91 ? 13.176 0.325 3.204 1.00 90.19 91 GLN A CA 1
ATOM 683 C C . GLN A 1 91 ? 13.939 -0.788 2.444 1.00 90.19 91 GLN A C 1
ATOM 685 O O . GLN A 1 91 ? 15.096 -1.056 2.778 1.00 90.19 91 GLN A O 1
ATOM 690 N N . PRO A 1 92 ? 13.339 -1.453 1.438 1.00 86.94 92 PRO A N 1
ATOM 691 C CA . PRO A 1 92 ? 11.963 -1.285 0.978 1.00 86.94 92 PRO A CA 1
ATOM 692 C C . PRO A 1 92 ? 10.933 -1.845 1.978 1.00 86.94 92 PRO A C 1
ATOM 694 O O . PRO A 1 92 ? 11.251 -2.757 2.740 1.00 86.94 92 PRO A O 1
ATOM 697 N N . LEU A 1 93 ? 9.706 -1.315 1.963 1.00 87.19 93 LEU A N 1
ATOM 698 C CA . LEU A 1 93 ? 8.559 -1.829 2.723 1.00 87.19 93 LEU A CA 1
ATOM 699 C C . LEU A 1 93 ? 8.348 -3.331 2.459 1.00 87.19 93 LEU A C 1
ATOM 701 O O . LEU A 1 93 ? 8.256 -3.754 1.306 1.00 87.19 93 LEU A O 1
ATOM 705 N N . ASP A 1 94 ? 8.238 -4.122 3.529 1.00 87.06 94 ASP A N 1
ATOM 706 C CA . ASP A 1 94 ? 7.886 -5.542 3.454 1.00 87.06 94 ASP A CA 1
ATOM 707 C C . ASP A 1 94 ? 6.390 -5.714 3.697 1.00 87.06 94 ASP A C 1
ATOM 709 O O . ASP A 1 94 ? 5.882 -5.567 4.813 1.00 87.06 94 ASP A O 1
ATOM 713 N N . PHE A 1 95 ? 5.688 -6.028 2.620 1.00 84.62 95 PHE A N 1
ATOM 714 C CA . PHE A 1 95 ? 4.245 -6.170 2.604 1.00 84.62 95 PHE A CA 1
ATOM 715 C C . PHE A 1 95 ? 3.727 -7.328 3.454 1.00 84.62 95 PHE A C 1
ATOM 717 O O . PHE A 1 95 ? 2.683 -7.176 4.086 1.00 84.62 95 PHE A O 1
ATOM 724 N N . ASP A 1 96 ? 4.481 -8.425 3.569 1.00 84.31 96 ASP A N 1
ATOM 725 C CA . ASP A 1 96 ? 4.084 -9.571 4.397 1.00 84.31 96 ASP A CA 1
ATOM 726 C C . ASP A 1 96 ? 4.045 -9.196 5.889 1.00 84.31 96 ASP A C 1
ATOM 728 O O . ASP A 1 96 ? 3.339 -9.813 6.690 1.00 84.31 96 ASP A O 1
ATOM 732 N N . ARG A 1 97 ? 4.791 -8.155 6.276 1.00 88.25 97 ARG A N 1
ATOM 733 C CA . ARG A 1 97 ? 4.865 -7.655 7.653 1.00 88.25 97 ARG A CA 1
ATOM 734 C C . ARG A 1 97 ? 3.993 -6.430 7.907 1.00 88.25 97 ARG A C 1
ATOM 736 O O . ARG A 1 97 ? 3.821 -6.063 9.068 1.00 88.25 97 ARG A O 1
ATOM 743 N N . ALA A 1 98 ? 3.431 -5.806 6.876 1.00 89.06 98 ALA A N 1
ATOM 744 C CA . ALA A 1 98 ? 2.701 -4.550 7.018 1.00 89.06 98 ALA A CA 1
ATOM 745 C C . ALA A 1 98 ? 1.443 -4.697 7.896 1.00 89.06 98 ALA A C 1
ATOM 747 O O . ALA A 1 98 ? 1.294 -3.967 8.878 1.00 89.06 98 ALA A O 1
ATOM 748 N N . THR A 1 99 ? 0.593 -5.685 7.599 1.00 91.50 99 THR A N 1
ATOM 749 C CA . THR A 1 99 ? -0.615 -6.015 8.379 1.00 91.50 99 THR A CA 1
ATOM 750 C C . THR A 1 99 ? -0.313 -6.257 9.867 1.00 91.50 99 THR A C 1
ATOM 752 O O . THR A 1 99 ? -0.863 -5.536 10.707 1.00 91.50 99 THR A O 1
ATOM 755 N N . PRO A 1 100 ? 0.575 -7.204 10.248 1.00 92.69 100 PRO A N 1
ATOM 756 C CA . PRO A 1 100 ? 0.846 -7.459 11.661 1.00 92.69 100 PRO A CA 1
ATOM 757 C C . PRO A 1 100 ? 1.513 -6.271 12.367 1.00 92.69 100 PRO A C 1
ATOM 759 O O . PRO A 1 100 ? 1.199 -6.015 13.528 1.00 92.69 100 PRO A O 1
ATOM 762 N N . LEU A 1 101 ? 2.382 -5.506 11.692 1.00 93.94 101 LEU A N 1
ATOM 763 C CA . LEU A 1 101 ? 2.985 -4.305 12.283 1.00 93.94 101 LEU A CA 1
ATOM 764 C C . LEU A 1 101 ? 1.935 -3.226 12.578 1.00 93.94 101 LEU A C 1
ATOM 766 O O . LEU A 1 101 ? 2.003 -2.592 13.633 1.00 93.94 101 LEU A O 1
ATOM 770 N N . LEU A 1 102 ? 0.961 -3.021 11.683 1.00 94.12 102 LEU A N 1
ATOM 771 C CA . LEU A 1 102 ? -0.125 -2.064 11.903 1.00 94.12 102 LEU A CA 1
ATOM 772 C C . LEU A 1 102 ? -0.965 -2.452 13.124 1.00 94.12 102 LEU A C 1
ATOM 774 O O . LEU A 1 102 ? -1.167 -1.621 14.009 1.00 94.12 102 LEU A O 1
ATOM 778 N N . LEU A 1 103 ? -1.400 -3.714 13.201 1.00 95.62 103 LEU A N 1
ATOM 779 C CA . LEU A 1 103 ? -2.191 -4.218 14.329 1.00 95.62 103 LEU A CA 1
ATOM 780 C C . LEU A 1 103 ? -1.417 -4.141 15.650 1.00 95.62 103 LEU A C 1
ATOM 782 O O . LEU A 1 103 ? -1.963 -3.713 16.667 1.00 95.62 103 LEU A O 1
ATOM 786 N N . GLN A 1 104 ? -0.123 -4.470 15.629 1.00 96.25 104 GLN A N 1
ATOM 787 C CA . GLN A 1 104 ? 0.740 -4.348 16.799 1.00 96.25 104 GLN A CA 1
ATOM 788 C C . GLN A 1 104 ? 0.866 -2.892 17.272 1.00 96.25 104 GLN A C 1
ATOM 790 O O . GLN A 1 104 ? 0.847 -2.640 18.480 1.00 96.25 104 GLN A O 1
ATOM 795 N N . GLU A 1 105 ? 0.989 -1.923 16.359 1.00 96.44 105 GLU A N 1
ATOM 796 C CA . GLU A 1 105 ? 1.035 -0.504 16.729 1.00 96.44 105 GLU A CA 1
ATOM 797 C C . GLU A 1 105 ? -0.296 -0.032 17.314 1.00 96.44 105 GLU A C 1
ATOM 799 O O . GLU A 1 105 ? -0.289 0.682 18.316 1.00 96.44 105 GLU A O 1
ATOM 804 N N . VAL A 1 106 ? -1.425 -0.461 16.741 1.00 97.06 106 VAL A N 1
ATOM 805 C CA . VAL A 1 106 ? -2.760 -0.146 17.268 1.00 97.06 106 VAL A CA 1
ATOM 806 C C . VAL A 1 106 ? -2.920 -0.683 18.689 1.00 97.06 106 VAL A C 1
ATOM 808 O O . VAL A 1 106 ? -3.236 0.088 19.596 1.00 97.06 106 VAL A O 1
ATOM 811 N N . SER A 1 107 ? -2.626 -1.965 18.913 1.00 97.44 107 SER A N 1
ATOM 812 C CA . SER A 1 107 ? -2.693 -2.574 20.247 1.00 97.44 107 SER A CA 1
ATOM 813 C C . SER A 1 107 ? -1.774 -1.855 21.241 1.00 97.44 107 SER A C 1
ATOM 815 O O . SER A 1 107 ? -2.212 -1.437 22.316 1.00 97.44 107 SER A O 1
ATOM 817 N N . SER A 1 108 ? -0.531 -1.575 20.839 1.00 97.31 108 SER A N 1
ATOM 818 C CA . SER A 1 108 ? 0.423 -0.839 21.674 1.00 97.31 108 SER A CA 1
ATOM 819 C C . SER A 1 108 ? -0.056 0.582 21.999 1.00 97.31 108 SER A C 1
ATOM 821 O O . SER A 1 108 ? 0.182 1.083 23.098 1.00 97.31 108 SER A O 1
ATOM 823 N N . PHE A 1 109 ? -0.709 1.267 21.057 1.00 97.81 109 PHE A N 1
ATOM 824 C CA . PHE A 1 109 ? -1.272 2.595 21.281 1.00 97.81 109 PHE A CA 1
ATOM 825 C C . PHE A 1 109 ? -2.411 2.556 22.301 1.00 97.81 109 PHE A C 1
ATOM 827 O O . PHE A 1 109 ? -2.398 3.356 23.239 1.00 97.81 109 PHE A O 1
ATOM 834 N N . LEU A 1 110 ? -3.354 1.623 22.152 1.00 97.62 110 LEU A N 1
ATOM 835 C CA . LEU A 1 110 ? -4.488 1.474 23.066 1.00 97.62 110 LEU A CA 1
ATOM 836 C C . LEU A 1 110 ? -4.011 1.163 24.488 1.00 97.62 110 LEU A C 1
ATOM 838 O O . LEU A 1 110 ? -4.401 1.847 25.433 1.00 97.62 110 LEU A O 1
ATOM 842 N N . GLN A 1 111 ? -3.074 0.224 24.634 1.00 96.69 111 GLN A N 1
ATOM 843 C CA . GLN A 1 111 ? -2.501 -0.146 25.931 1.00 96.69 111 GLN A CA 1
ATOM 844 C C . GLN A 1 111 ? -1.839 1.027 26.655 1.00 96.69 111 GLN A C 1
ATOM 846 O O . GLN A 1 111 ? -2.030 1.199 27.860 1.00 96.69 111 GLN A O 1
ATOM 851 N N . ARG A 1 112 ? -1.081 1.861 25.931 1.00 97.31 112 ARG A N 1
ATOM 852 C CA . ARG A 1 112 ? -0.399 3.030 26.512 1.00 97.31 112 ARG A CA 1
ATOM 853 C C . ARG A 1 112 ? -1.358 4.158 26.900 1.00 97.31 112 ARG A C 1
ATOM 855 O O . ARG A 1 112 ? -1.018 4.944 27.778 1.00 97.31 112 ARG A O 1
ATOM 862 N N . ASN A 1 113 ? -2.531 4.244 26.271 1.00 97.25 113 ASN A N 1
ATOM 863 C CA . ASN A 1 113 ? -3.470 5.356 26.453 1.00 97.25 113 ASN A CA 1
ATOM 864 C C . ASN A 1 113 ? -4.764 4.977 27.193 1.00 97.25 113 ASN A C 1
ATOM 866 O O . ASN A 1 113 ? -5.612 5.837 27.403 1.00 97.25 113 ASN A O 1
ATOM 870 N N . LYS A 1 114 ? -4.925 3.730 27.650 1.00 96.12 114 LYS A N 1
ATOM 871 C CA . LYS A 1 114 ? -6.187 3.209 28.221 1.00 96.12 114 LYS A CA 1
ATOM 872 C C . LYS A 1 114 ? -6.759 3.954 29.439 1.00 96.12 114 LYS A C 1
ATOM 874 O O . LYS A 1 114 ? -7.937 3.790 29.776 1.00 96.12 114 LYS A O 1
ATOM 879 N N . HIS A 1 115 ? -5.937 4.751 30.120 1.00 96.25 115 HIS A N 1
ATOM 880 C CA . HIS A 1 115 ? -6.327 5.529 31.300 1.00 96.25 115 HIS A CA 1
ATOM 881 C C . HIS A 1 115 ? -6.757 6.972 30.983 1.00 96.25 115 HIS A C 1
ATOM 883 O O . HIS A 1 115 ? -7.203 7.670 31.890 1.00 96.25 115 HIS A O 1
ATOM 889 N N . GLY A 1 116 ? -6.649 7.423 29.730 1.00 95.62 116 GLY A N 1
ATOM 890 C CA . GLY A 1 116 ? -7.043 8.766 29.301 1.00 95.62 116 GLY A CA 1
ATOM 891 C C . GLY A 1 116 ? -7.881 8.756 28.019 1.00 95.62 116 GLY A C 1
ATOM 892 O O . GLY A 1 116 ? -8.001 7.717 27.367 1.00 95.62 116 GLY A O 1
ATOM 893 N N . PRO A 1 117 ? -8.483 9.899 27.645 1.00 97.56 117 PRO A N 1
ATOM 894 C CA . PRO A 1 117 ? -9.106 10.035 26.336 1.00 97.56 117 PRO A CA 1
ATOM 895 C C . PRO A 1 117 ? -8.033 9.947 25.246 1.00 97.56 117 PRO A C 1
ATOM 897 O O . PRO A 1 117 ? -6.944 10.507 25.388 1.00 97.56 117 PRO A O 1
ATOM 900 N N . PHE A 1 118 ? -8.347 9.269 24.146 1.00 97.94 118 PHE A N 1
ATOM 901 C CA . PHE A 1 118 ? -7.444 9.137 23.010 1.00 97.94 118 PHE A CA 1
ATOM 902 C C . PHE A 1 118 ? -8.168 9.399 21.693 1.00 97.94 118 PHE A C 1
ATOM 904 O O . PHE 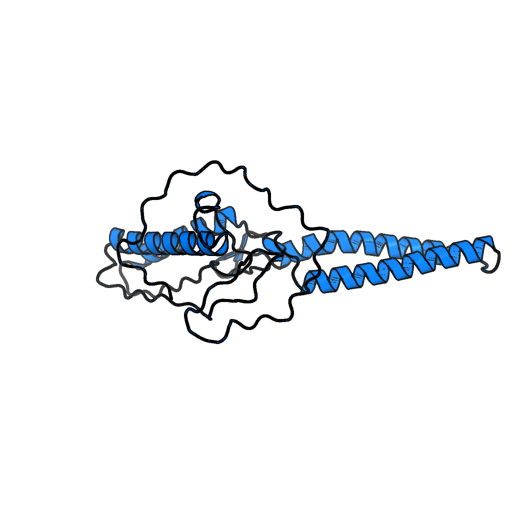A 1 118 ? -9.379 9.228 21.578 1.00 97.94 118 PHE A O 1
ATOM 911 N N . LEU A 1 119 ? -7.385 9.775 20.685 1.00 97.81 119 LEU A N 1
ATOM 912 C CA . LEU A 1 119 ? -7.789 9.762 19.287 1.00 97.81 119 LEU A CA 1
ATOM 913 C C . LEU A 1 119 ? -6.862 8.797 18.553 1.00 97.81 119 LEU A C 1
ATOM 915 O O . LEU A 1 119 ? -5.660 9.042 18.459 1.00 97.81 119 LEU A O 1
ATOM 919 N N . LEU A 1 120 ? -7.428 7.704 18.049 1.00 97.44 120 LEU A N 1
ATOM 920 C CA . LEU A 1 120 ? -6.722 6.749 17.208 1.00 97.44 120 LEU A CA 1
ATOM 921 C C . LEU A 1 120 ? -7.233 6.888 15.775 1.00 97.44 120 LEU A C 1
ATOM 923 O O . LEU A 1 120 ? -8.407 6.657 15.506 1.00 97.44 120 LEU A O 1
ATOM 927 N N . PHE A 1 121 ? -6.334 7.242 14.863 1.00 96.94 121 PHE A N 1
ATOM 928 C CA . PHE A 1 121 ? -6.606 7.272 13.432 1.00 96.94 121 PHE A CA 1
ATOM 929 C C . PHE A 1 121 ? -5.849 6.132 12.751 1.00 96.94 121 PHE A C 1
ATOM 931 O O . PHE A 1 121 ? -4.614 6.118 12.742 1.00 96.94 121 PHE A O 1
ATOM 938 N N . VAL A 1 122 ? -6.590 5.170 12.199 1.00 95.88 122 VAL A N 1
ATOM 939 C CA . VAL A 1 122 ? -6.038 4.031 11.457 1.00 95.88 122 VAL A CA 1
ATOM 940 C C . VAL A 1 122 ? -6.398 4.202 9.989 1.00 95.88 122 VAL A C 1
ATOM 942 O O . VAL A 1 122 ? -7.572 4.224 9.638 1.00 95.88 122 VAL A O 1
ATOM 945 N N . SER A 1 123 ? -5.376 4.328 9.146 1.00 94.19 123 SER A N 1
ATOM 946 C CA . SER A 1 123 ? -5.519 4.307 7.692 1.00 94.19 123 SER A CA 1
ATOM 947 C C . SER A 1 123 ? -4.947 2.991 7.180 1.00 94.19 123 SER A C 1
ATOM 949 O O . SER A 1 123 ? -3.760 2.710 7.382 1.00 94.19 123 SER A O 1
ATOM 951 N N . PHE A 1 124 ? -5.812 2.155 6.610 1.00 92.00 124 PHE A N 1
ATOM 952 C CA . PHE A 1 124 ? -5.442 0.844 6.090 1.00 92.00 124 PHE A CA 1
ATOM 953 C C . PHE A 1 124 ? -4.791 0.969 4.708 1.00 92.00 124 PHE A C 1
ATOM 955 O O . PHE A 1 124 ? -5.048 1.905 3.956 1.00 92.00 124 PHE A O 1
ATOM 962 N N . LEU A 1 125 ? -3.926 0.008 4.381 1.00 88.62 125 LEU A N 1
ATOM 963 C CA . LEU A 1 125 ? -3.386 -0.162 3.026 1.00 88.62 125 LEU A CA 1
ATOM 964 C C . LEU A 1 125 ? -4.459 -0.690 2.068 1.00 88.62 125 LEU A C 1
ATOM 966 O O . LEU A 1 125 ? -4.492 -0.365 0.881 1.00 88.62 125 LEU A O 1
ATOM 970 N N . HIS A 1 126 ? -5.330 -1.523 2.620 1.00 90.81 126 HIS A N 1
ATOM 971 C CA . HIS A 1 126 ? -6.502 -2.086 1.987 1.00 90.81 126 HIS A CA 1
ATOM 972 C C . HIS A 1 126 ? -7.547 -0.978 1.766 1.00 90.81 126 HIS A C 1
ATOM 974 O O . HIS A 1 126 ? -7.757 -0.148 2.643 1.00 90.81 126 HIS A O 1
ATOM 980 N N . VAL A 1 127 ? -8.230 -0.876 0.628 1.00 89.00 127 VAL A N 1
ATOM 981 C CA . VAL A 1 127 ? -8.259 -1.766 -0.551 1.00 89.00 127 VAL A CA 1
ATOM 982 C C . VAL A 1 127 ? -7.623 -1.122 -1.783 1.00 89.00 127 VAL A C 1
ATOM 984 O O . VAL A 1 127 ? -8.090 -1.268 -2.915 1.00 89.00 127 VAL A O 1
ATOM 987 N N . HIS A 1 128 ? -6.548 -0.363 -1.569 1.00 86.38 128 HIS A N 1
ATOM 988 C CA . HIS A 1 128 ? -5.859 0.316 -2.655 1.00 86.38 128 HIS A CA 1
ATOM 989 C C . HIS A 1 128 ? -5.008 -0.674 -3.471 1.00 86.38 128 HIS A C 1
ATOM 991 O O . HIS A 1 128 ? -4.317 -1.545 -2.934 1.00 86.38 128 HIS A O 1
ATOM 997 N N . VAL A 1 129 ? -5.013 -0.531 -4.800 1.00 80.31 129 VAL A N 1
ATOM 998 C CA . VAL A 1 129 ? -4.109 -1.305 -5.669 1.00 80.31 129 VAL A CA 1
ATOM 999 C C . VAL A 1 129 ? -2.655 -0.985 -5.298 1.00 80.31 129 VAL A C 1
ATOM 1001 O O . VAL A 1 129 ? -2.319 0.186 -5.123 1.00 80.31 129 VAL A O 1
ATOM 1004 N N . PRO A 1 130 ? -1.767 -1.974 -5.137 1.00 78.50 130 PRO A N 1
ATOM 1005 C CA . PRO A 1 130 ? -1.787 -3.309 -5.741 1.00 78.50 130 PRO A CA 1
ATOM 1006 C C . PRO A 1 130 ? -2.443 -4.453 -4.931 1.00 78.50 130 PRO A C 1
ATOM 1008 O O . PRO A 1 130 ? -2.089 -5.605 -5.151 1.00 78.50 130 PRO A O 1
ATOM 1011 N N . LEU A 1 131 ? -3.407 -4.185 -4.036 1.00 85.19 131 LEU A N 1
ATOM 1012 C CA . LEU A 1 131 ? -4.195 -5.213 -3.320 1.00 85.19 131 LEU A CA 1
ATOM 1013 C C . LEU A 1 131 ? -3.326 -6.250 -2.597 1.00 85.19 131 LEU A C 1
ATOM 1015 O O . LEU A 1 131 ? -3.482 -7.468 -2.734 1.00 85.19 131 LEU A O 1
ATOM 1019 N N . ILE A 1 132 ? -2.378 -5.734 -1.824 1.00 86.00 132 ILE A N 1
ATOM 1020 C CA . ILE A 1 132 ? -1.466 -6.531 -1.016 1.00 86.00 132 ILE A CA 1
ATOM 1021 C C . ILE A 1 132 ? -2.254 -7.359 -0.011 1.00 86.00 132 ILE A C 1
ATOM 1023 O O . ILE A 1 132 ? -2.811 -6.808 0.935 1.00 86.00 132 ILE A O 1
ATOM 1027 N N . THR A 1 133 ? -2.267 -8.673 -0.223 1.00 87.75 133 THR A N 1
ATOM 1028 C CA . THR A 1 133 ? -3.083 -9.603 0.555 1.00 87.75 133 THR A CA 1
ATOM 1029 C C . THR A 1 133 ? -2.225 -10.735 1.097 1.00 87.75 133 THR A C 1
ATOM 1031 O O . THR A 1 133 ? -1.474 -11.363 0.343 1.00 87.75 133 THR A O 1
ATOM 1034 N N . THR A 1 134 ? -2.323 -11.016 2.396 1.00 89.12 134 THR A N 1
ATOM 1035 C CA . THR A 1 134 ? -1.551 -12.112 2.994 1.00 89.12 134 THR A CA 1
ATOM 1036 C C . THR A 1 134 ? -2.034 -13.479 2.504 1.00 89.12 134 THR A C 1
ATOM 1038 O O . THR A 1 134 ? -3.206 -13.691 2.189 1.00 89.12 134 THR A O 1
ATOM 1041 N N . LYS A 1 135 ? -1.119 -14.460 2.477 1.00 88.38 135 LYS A N 1
ATOM 1042 C CA . LYS A 1 135 ? -1.374 -15.813 1.940 1.00 88.38 135 LYS A CA 1
ATOM 1043 C C . LYS A 1 135 ? -2.599 -16.507 2.537 1.00 88.38 135 LYS A C 1
ATOM 1045 O O . LYS A 1 135 ? -3.197 -17.342 1.872 1.00 88.38 135 LYS A O 1
ATOM 1050 N N . GLY A 1 136 ? -2.959 -16.175 3.778 1.00 88.19 136 GLY A N 1
ATOM 1051 C CA . GLY A 1 136 ? -4.125 -16.741 4.449 1.00 88.19 136 GLY A CA 1
ATOM 1052 C C . GLY A 1 136 ? -5.456 -16.334 3.819 1.00 88.19 136 GLY A C 1
ATOM 1053 O O . GLY A 1 136 ? -6.416 -17.078 3.970 1.00 88.19 136 GLY A O 1
ATOM 1054 N N . PHE A 1 137 ? -5.522 -15.203 3.114 1.00 91.31 137 PHE A N 1
ATOM 1055 C CA . PHE A 1 137 ? -6.758 -14.670 2.535 1.00 91.31 137 PHE A CA 1
ATOM 1056 C C . PHE A 1 137 ? -6.874 -14.885 1.024 1.00 91.31 137 PHE A C 1
ATOM 1058 O O . PHE A 1 137 ? -7.966 -14.756 0.485 1.00 91.31 137 PHE A O 1
ATOM 1065 N N . LEU A 1 138 ? -5.790 -15.278 0.349 1.00 90.75 138 LEU A N 1
ATOM 1066 C CA . LEU A 1 138 ? -5.780 -15.478 -1.101 1.00 90.75 138 LEU A CA 1
ATOM 1067 C C . LEU A 1 138 ? -6.757 -16.577 -1.556 1.00 90.75 138 LEU A C 1
ATOM 1069 O O . LEU A 1 138 ? -6.722 -17.707 -1.065 1.00 90.75 138 LEU A O 1
ATOM 1073 N N . GLY A 1 139 ? -7.574 -16.257 -2.560 1.00 90.06 139 GLY A N 1
ATOM 1074 C CA . GLY A 1 139 ? -8.500 -17.170 -3.226 1.00 90.06 139 GLY A CA 1
ATOM 1075 C C . GLY A 1 139 ? -9.738 -17.539 -2.408 1.00 90.06 139 GLY A C 1
ATOM 1076 O O . GLY A 1 139 ? -10.368 -18.561 -2.699 1.00 90.06 139 GLY A O 1
ATOM 1077 N N . ARG A 1 140 ? -10.082 -16.761 -1.377 1.00 88.94 140 ARG A N 1
ATOM 1078 C CA . ARG A 1 140 ? -11.242 -17.027 -0.514 1.00 88.94 140 ARG A CA 1
ATOM 1079 C C . ARG A 1 140 ? -12.505 -16.355 -1.020 1.00 88.94 140 ARG A C 1
ATOM 1081 O O . ARG A 1 140 ? -13.584 -16.955 -0.982 1.00 88.94 140 ARG A O 1
ATOM 1088 N N . SER A 1 141 ? -12.364 -15.139 -1.517 1.00 90.50 141 SER A N 1
ATOM 1089 C CA . SER A 1 141 ? -13.483 -14.301 -1.875 1.00 90.50 141 SER A CA 1
ATOM 1090 C C . SER A 1 141 ? -14.006 -14.592 -3.271 1.00 90.50 141 SER A C 1
ATOM 1092 O O . SER A 1 141 ? -13.274 -14.862 -4.226 1.00 90.50 141 SER A O 1
ATOM 1094 N N . ARG A 1 142 ? -15.324 -14.448 -3.430 1.00 87.62 142 ARG A N 1
ATOM 1095 C CA . ARG A 1 142 ? -15.974 -14.525 -4.748 1.00 87.62 142 ARG A CA 1
ATOM 1096 C C . ARG A 1 142 ? -15.626 -13.334 -5.638 1.00 87.62 142 ARG A C 1
ATOM 1098 O O . ARG A 1 142 ? -15.725 -13.456 -6.854 1.00 87.62 142 ARG A O 1
ATOM 1105 N N . HIS A 1 143 ? -15.215 -12.210 -5.048 1.00 87.00 143 HIS A N 1
ATOM 1106 C CA . HIS A 1 143 ? -14.798 -11.010 -5.777 1.00 87.00 143 HIS A CA 1
ATOM 1107 C C . HIS A 1 143 ? -13.283 -11.006 -6.069 1.00 87.00 143 HIS A C 1
ATOM 1109 O O . HIS A 1 143 ? -12.664 -9.949 -6.183 1.00 87.00 143 HIS A O 1
ATOM 1115 N N . GLY A 1 144 ? -12.678 -12.195 -6.169 1.00 88.81 144 GLY A N 1
ATOM 1116 C CA . GLY A 1 144 ? -11.259 -12.367 -6.470 1.00 88.81 144 GLY A CA 1
ATOM 1117 C C . GLY A 1 144 ? -10.354 -11.644 -5.473 1.00 88.81 144 GLY A C 1
ATOM 1118 O O . GLY A 1 144 ? -10.717 -11.455 -4.315 1.00 88.81 144 GLY A O 1
ATOM 1119 N N . LEU A 1 145 ? -9.192 -11.190 -5.951 1.00 88.88 145 LEU A N 1
ATOM 1120 C CA . LEU A 1 145 ? -8.175 -10.572 -5.097 1.00 88.88 145 LEU A CA 1
ATOM 1121 C C . LEU A 1 145 ? -8.663 -9.294 -4.399 1.00 88.88 145 LEU A C 1
ATOM 1123 O O . LEU A 1 145 ? -8.249 -9.025 -3.278 1.00 88.88 145 LEU A O 1
ATOM 1127 N N . TYR A 1 146 ? -9.548 -8.513 -5.031 1.00 89.88 146 TYR A N 1
ATOM 1128 C CA . TYR A 1 146 ? -10.151 -7.354 -4.365 1.00 89.88 146 TYR A CA 1
ATOM 1129 C C . TYR A 1 146 ? -10.950 -7.798 -3.139 1.00 89.88 146 TYR A C 1
ATOM 1131 O O . TYR A 1 146 ? -10.773 -7.258 -2.052 1.00 89.88 146 TYR A O 1
ATOM 1139 N N . GLY A 1 147 ? -11.788 -8.823 -3.304 1.00 91.31 147 GLY A N 1
ATOM 1140 C CA . GLY A 1 147 ? -12.548 -9.401 -2.203 1.00 91.31 147 GLY A CA 1
ATOM 1141 C C . GLY A 1 147 ? -11.659 -10.021 -1.126 1.00 91.31 147 GLY A C 1
ATOM 1142 O O . GLY A 1 147 ? -11.919 -9.804 0.051 1.00 91.31 147 GLY A O 1
ATOM 1143 N N . ASP A 1 148 ? -10.585 -10.720 -1.504 1.00 92.31 148 ASP A N 1
ATOM 1144 C CA . ASP A 1 148 ? -9.618 -11.267 -0.541 1.00 92.31 148 ASP A CA 1
ATOM 1145 C C . ASP A 1 148 ? -8.997 -10.147 0.314 1.00 92.31 148 ASP A C 1
ATOM 1147 O O . ASP A 1 148 ? -8.832 -10.288 1.525 1.00 92.31 148 ASP A O 1
ATOM 1151 N N . ASN A 1 149 ? -8.701 -9.003 -0.313 1.00 92.25 149 ASN A N 1
ATOM 1152 C CA . ASN A 1 149 ? -8.166 -7.821 0.355 1.00 92.25 149 ASN A CA 1
ATOM 1153 C C . ASN A 1 149 ? -9.204 -7.164 1.286 1.00 92.25 149 ASN A C 1
ATOM 1155 O O . ASN A 1 149 ? -8.880 -6.792 2.412 1.00 92.25 149 ASN A O 1
ATOM 1159 N N . VAL A 1 150 ? -10.467 -7.068 0.855 1.00 94.12 150 VAL A N 1
ATOM 1160 C CA . VAL A 1 150 ? -11.577 -6.602 1.708 1.00 94.12 150 VAL A CA 1
ATOM 1161 C C . VAL A 1 150 ? -11.747 -7.513 2.926 1.00 94.12 150 VAL A C 1
ATOM 1163 O O . VAL A 1 150 ? -11.886 -7.017 4.039 1.00 94.12 150 VAL A O 1
ATOM 1166 N N . GLU A 1 151 ? -11.719 -8.834 2.737 1.00 95.19 151 GLU A N 1
ATOM 1167 C CA . GLU A 1 151 ? -11.863 -9.813 3.822 1.00 95.19 151 GLU A CA 1
ATOM 1168 C C . GLU A 1 151 ? -10.701 -9.740 4.825 1.00 95.19 151 GLU A C 1
ATOM 1170 O O . GLU A 1 151 ? -10.919 -9.867 6.030 1.00 95.19 151 GLU A O 1
ATOM 1175 N N . GLU A 1 152 ? -9.472 -9.488 4.362 1.00 95.25 152 GLU A N 1
ATOM 1176 C CA . GLU A 1 152 ? -8.340 -9.243 5.262 1.00 95.25 152 GLU A CA 1
ATOM 1177 C C . GLU A 1 152 ? -8.513 -7.938 6.055 1.00 95.25 152 GLU A C 1
ATOM 1179 O O . GLU A 1 152 ? -8.274 -7.921 7.262 1.00 95.25 152 GLU A O 1
ATOM 1184 N N . MET A 1 153 ? -8.970 -6.857 5.419 1.00 95.94 153 MET A N 1
ATOM 1185 C CA . MET A 1 153 ? -9.252 -5.593 6.106 1.00 95.94 153 MET A CA 1
ATOM 1186 C C . MET A 1 153 ? -10.353 -5.750 7.164 1.00 95.94 153 MET A C 1
ATOM 1188 O O . MET A 1 153 ? -10.198 -5.262 8.282 1.00 95.94 153 MET A O 1
ATOM 1192 N N . ASP A 1 154 ? -11.443 -6.448 6.836 1.00 96.44 154 ASP A N 1
ATOM 1193 C CA . ASP A 1 154 ? -12.528 -6.770 7.775 1.00 96.44 154 ASP A CA 1
ATOM 1194 C C . ASP A 1 154 ? -11.992 -7.553 8.984 1.00 96.44 154 ASP A C 1
ATOM 1196 O O . ASP A 1 154 ? -12.257 -7.190 10.133 1.00 96.44 154 ASP A O 1
ATOM 1200 N N . TRP A 1 155 ? -11.123 -8.543 8.748 1.00 96.50 155 TRP A N 1
ATOM 1201 C CA . TRP A 1 155 ? -10.432 -9.255 9.823 1.00 96.50 155 TRP A CA 1
ATOM 1202 C C . TRP A 1 155 ? -9.581 -8.327 10.701 1.00 96.50 155 TRP A C 1
ATOM 1204 O O . TRP A 1 155 ? -9.613 -8.435 11.931 1.00 96.50 155 TRP A O 1
ATOM 1214 N N . MET A 1 156 ? -8.840 -7.394 10.097 1.00 97.00 156 MET A N 1
ATOM 1215 C CA . MET A 1 156 ? -8.039 -6.414 10.834 1.00 97.00 156 MET A CA 1
ATOM 1216 C C . MET A 1 156 ? -8.912 -5.507 11.705 1.00 97.00 156 MET A C 1
ATOM 1218 O O . MET A 1 156 ? -8.556 -5.247 12.854 1.00 97.00 156 MET A O 1
ATOM 1222 N N . VAL A 1 157 ? -10.061 -5.050 11.196 1.00 97.69 157 VAL A N 1
ATOM 1223 C CA . VAL A 1 157 ? -11.037 -4.275 11.978 1.00 97.69 157 VAL A CA 1
ATOM 1224 C C . VAL A 1 157 ? -11.535 -5.100 13.164 1.00 97.69 157 VAL A C 1
ATOM 1226 O O . VAL A 1 157 ? -11.502 -4.612 14.293 1.00 97.69 157 VAL A O 1
ATOM 1229 N N . GLY A 1 158 ? -11.907 -6.363 12.937 1.00 97.25 158 GLY A N 1
ATOM 1230 C CA . GLY A 1 158 ? -12.301 -7.287 14.001 1.00 97.25 158 GLY A CA 1
ATOM 1231 C C . GLY A 1 158 ? -11.241 -7.412 15.099 1.00 97.25 158 GLY A C 1
ATOM 1232 O O . GLY A 1 158 ? -11.562 -7.306 16.278 1.00 97.25 158 GLY A O 1
ATOM 1233 N N . HIS A 1 159 ? -9.964 -7.522 14.728 1.00 97.12 159 HIS A N 1
ATOM 1234 C CA . HIS A 1 159 ? -8.857 -7.591 15.686 1.00 97.12 159 HIS A CA 1
ATOM 1235 C C . HIS A 1 159 ? -8.713 -6.324 16.547 1.00 97.12 159 HIS A C 1
ATOM 1237 O O . HIS A 1 159 ? -8.382 -6.395 17.734 1.00 97.12 159 HIS A O 1
ATOM 1243 N N . ILE A 1 160 ? -8.957 -5.147 15.964 1.00 97.56 160 ILE A N 1
ATOM 1244 C CA . ILE A 1 160 ? -8.933 -3.874 16.697 1.00 97.56 160 ILE A CA 1
ATOM 1245 C C . ILE A 1 160 ? -10.096 -3.812 17.692 1.00 97.56 160 ILE A C 1
ATOM 1247 O O . ILE A 1 160 ? -9.886 -3.422 18.841 1.00 97.56 160 ILE A O 1
ATOM 1251 N N . LEU A 1 161 ? -11.296 -4.225 17.276 1.00 98.00 161 LEU A N 1
ATOM 1252 C CA . LEU A 1 161 ? -12.469 -4.290 18.151 1.00 98.00 161 LEU A CA 1
ATOM 1253 C C . LEU A 1 161 ? -12.251 -5.274 19.307 1.00 98.00 161 LEU A C 1
ATOM 1255 O O . LEU A 1 161 ? -12.441 -4.901 20.461 1.00 98.00 161 LEU A O 1
ATOM 1259 N N . ASP A 1 162 ? -11.731 -6.470 19.021 1.00 97.81 162 ASP A N 1
ATOM 1260 C CA . ASP A 1 162 ? -11.389 -7.458 20.049 1.00 97.81 162 ASP A CA 1
ATOM 1261 C C . ASP A 1 162 ? -10.357 -6.897 21.048 1.00 97.81 162 ASP A C 1
ATOM 1263 O O . ASP A 1 162 ? -10.413 -7.187 22.242 1.00 97.81 162 ASP A O 1
ATOM 1267 N N . THR A 1 163 ? -9.416 -6.065 20.588 1.00 97.31 163 THR A N 1
ATOM 1268 C CA . THR A 1 163 ? -8.431 -5.410 21.463 1.00 97.31 163 THR A CA 1
ATOM 1269 C C . THR A 1 163 ? -9.086 -4.358 22.368 1.00 97.31 163 THR A C 1
ATOM 1271 O O . THR A 1 163 ? -8.723 -4.244 23.539 1.00 97.31 163 THR A O 1
ATOM 1274 N N . LEU A 1 164 ? -10.061 -3.594 21.862 1.00 97.62 164 LEU A N 1
ATOM 1275 C CA . LEU A 1 164 ? -10.841 -2.658 22.681 1.00 97.62 164 LEU A CA 1
ATOM 1276 C C . LEU A 1 164 ? -11.643 -3.393 23.761 1.00 97.62 164 LEU A C 1
ATOM 1278 O O . LEU A 1 164 ? -11.678 -2.926 24.901 1.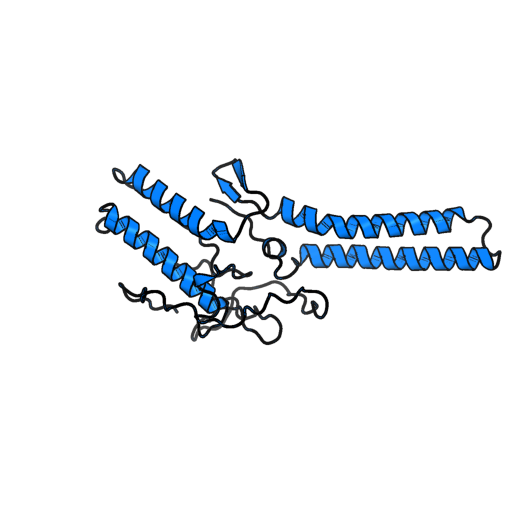00 97.62 164 LEU A O 1
ATOM 1282 N N . ASP A 1 165 ? -12.241 -4.538 23.426 1.00 97.31 165 ASP A N 1
ATOM 1283 C CA . ASP A 1 165 ? -12.956 -5.390 24.381 1.00 97.31 165 ASP A CA 1
ATOM 1284 C C . ASP A 1 165 ? -12.007 -5.919 25.465 1.00 97.31 165 ASP A C 1
ATOM 1286 O O . ASP A 1 165 ? -12.267 -5.766 26.660 1.00 97.31 165 ASP A O 1
ATOM 1290 N N . GLN A 1 166 ? -10.864 -6.483 25.061 1.00 97.00 166 GLN A N 1
ATOM 1291 C CA . GLN A 1 166 ? -9.864 -7.054 25.973 1.00 97.00 166 GLN A CA 1
ATOM 1292 C C . GLN A 1 166 ? -9.281 -6.023 26.947 1.00 97.00 166 GLN A C 1
ATOM 1294 O O . GLN A 1 166 ? -9.014 -6.349 28.103 1.00 97.00 166 GLN A O 1
ATOM 1299 N N . GLU A 1 167 ? -9.101 -4.775 26.509 1.00 96.81 167 GLU A N 1
ATOM 1300 C CA . GLU A 1 167 ? -8.588 -3.690 27.353 1.00 96.81 167 GLU A CA 1
ATOM 1301 C C . GLU A 1 167 ? -9.696 -2.953 28.140 1.00 96.81 167 GLU A C 1
ATOM 1303 O O . GLU A 1 167 ? -9.403 -1.992 28.860 1.00 96.81 167 GLU A O 1
ATOM 1308 N N . GLY A 1 168 ? -10.967 -3.370 28.034 1.00 97.06 168 GLY A N 1
ATOM 1309 C CA . GLY A 1 168 ? -12.093 -2.736 28.734 1.00 97.06 168 GLY A CA 1
ATOM 1310 C C . GLY A 1 168 ? -12.362 -1.298 28.267 1.00 97.06 168 GLY A C 1
ATOM 1311 O O . GLY A 1 168 ? -12.625 -0.393 29.073 1.00 97.06 168 GLY A O 1
ATOM 1312 N N . LEU A 1 169 ? -12.212 -1.060 26.962 1.00 97.50 169 LEU A N 1
ATOM 1313 C CA . LEU A 1 169 ? -12.359 0.244 26.310 1.00 97.50 169 LEU A CA 1
ATOM 1314 C C . LEU A 1 169 ? -13.630 0.359 25.460 1.00 97.50 169 LEU A C 1
ATOM 1316 O O . LEU A 1 169 ? -14.030 1.484 25.159 1.00 97.50 169 LEU A O 1
ATOM 1320 N N . ALA A 1 170 ? -14.265 -0.756 25.098 1.00 96.38 170 ALA A N 1
ATOM 1321 C CA . ALA A 1 170 ? -15.367 -0.795 24.135 1.00 96.38 170 ALA A CA 1
ATOM 1322 C C . ALA A 1 170 ? -16.536 0.146 24.479 1.00 96.38 170 ALA A C 1
ATOM 1324 O O . ALA A 1 170 ? -16.876 1.009 23.674 1.00 96.38 170 ALA A O 1
ATOM 1325 N N . ASP A 1 171 ? -17.059 0.089 25.708 1.00 96.56 171 ASP A N 1
ATOM 1326 C CA . ASP A 1 171 ? -18.238 0.871 26.131 1.00 96.56 171 ASP A CA 1
ATOM 1327 C C . ASP A 1 171 ? -18.032 2.398 26.136 1.00 96.56 171 ASP A C 1
ATOM 1329 O O . ASP A 1 171 ? -18.988 3.168 26.224 1.00 96.56 171 ASP A O 1
ATOM 1333 N N . ARG A 1 172 ? -16.778 2.857 26.068 1.00 96.00 172 ARG A N 1
ATOM 1334 C CA . ARG A 1 172 ? -16.398 4.280 26.132 1.00 96.00 172 ARG A CA 1
ATOM 1335 C C . ARG A 1 172 ? -15.635 4.760 24.902 1.00 96.00 172 ARG A C 1
ATOM 1337 O O . ARG A 1 172 ? -15.040 5.836 24.942 1.00 96.00 172 ARG A O 1
ATOM 1344 N N . THR A 1 173 ? -15.633 3.973 23.830 1.00 98.00 173 THR A N 1
ATOM 1345 C CA . THR A 1 173 ? -14.932 4.303 22.588 1.00 98.00 173 THR A CA 1
ATOM 1346 C C . THR A 1 173 ? -15.932 4.407 21.447 1.00 98.00 173 THR A C 1
ATOM 1348 O O . THR A 1 173 ? -16.590 3.435 21.095 1.00 98.00 173 THR A O 1
ATOM 1351 N N . LEU A 1 174 ? -16.025 5.585 20.828 1.00 97.62 174 LEU A N 1
ATOM 1352 C CA . LEU A 1 174 ? -16.722 5.731 19.554 1.00 97.62 174 LEU A CA 1
ATOM 1353 C C . LEU A 1 174 ? -15.805 5.241 18.430 1.00 97.62 174 LEU A C 1
ATOM 1355 O O . LEU A 1 174 ? -14.728 5.801 18.223 1.00 97.62 174 LEU A O 1
ATOM 1359 N N . VAL A 1 175 ? -16.255 4.232 17.688 1.00 97.62 175 VAL A N 1
ATOM 1360 C CA . VAL A 1 175 ? -15.571 3.741 16.488 1.00 97.62 175 VAL A CA 1
ATOM 1361 C C . VAL A 1 175 ? -16.324 4.227 15.256 1.00 97.62 175 VAL A C 1
ATOM 1363 O O . VAL A 1 175 ? -17.534 4.046 15.143 1.00 97.62 175 VAL A O 1
ATOM 1366 N N . TYR A 1 176 ? -15.598 4.847 14.331 1.00 96.62 176 TYR A N 1
ATOM 1367 C CA . TYR A 1 176 ? -16.117 5.295 13.045 1.00 96.62 176 TYR A CA 1
ATOM 1368 C C . TYR A 1 176 ? -15.282 4.677 11.926 1.00 96.62 176 TYR A C 1
ATOM 1370 O O . TYR A 1 176 ? -14.053 4.752 11.957 1.00 96.62 176 TYR A O 1
ATOM 1378 N N . PHE A 1 177 ? -15.953 4.072 10.950 1.00 96.56 177 PHE A N 1
ATOM 1379 C CA . PHE A 1 177 ? -15.329 3.426 9.803 1.00 96.56 177 PHE A CA 1
ATOM 1380 C C . PHE A 1 177 ? -15.838 4.077 8.515 1.00 96.56 177 PHE A C 1
ATOM 1382 O O . PHE A 1 177 ? -17.041 4.259 8.341 1.00 96.56 177 PHE A O 1
ATOM 1389 N N . THR A 1 178 ? -14.924 4.439 7.619 1.00 95.00 178 THR A N 1
ATOM 1390 C CA . THR A 1 178 ? -15.237 5.084 6.339 1.00 95.00 178 THR A CA 1
ATOM 1391 C C . THR A 1 178 ? -14.159 4.769 5.310 1.00 95.00 178 THR A C 1
ATOM 1393 O O . THR A 1 178 ? -13.043 4.398 5.670 1.00 95.00 178 THR A O 1
ATOM 1396 N N . SER A 1 179 ? -14.488 4.988 4.040 1.00 92.00 179 SER A N 1
ATOM 1397 C CA . SER A 1 179 ? -13.517 5.110 2.951 1.00 92.00 179 SER A CA 1
ATOM 1398 C C . SER A 1 179 ? -13.193 6.587 2.696 1.00 92.00 179 SER A C 1
ATOM 1400 O O . SER A 1 179 ? -13.990 7.464 3.043 1.00 92.00 179 SER A O 1
ATOM 1402 N N . ASP A 1 180 ? -12.039 6.869 2.098 1.00 90.50 180 ASP A N 1
ATOM 1403 C CA . ASP A 1 180 ? -11.640 8.202 1.632 1.00 90.50 180 ASP A CA 1
ATOM 1404 C C . ASP A 1 180 ? -12.331 8.586 0.310 1.00 90.50 180 ASP A C 1
ATOM 1406 O O . ASP A 1 180 ? -12.654 9.755 0.089 1.00 90.50 180 ASP A O 1
ATOM 1410 N N . HIS A 1 181 ? -12.602 7.598 -0.547 1.00 87.19 181 HIS A N 1
ATOM 1411 C CA . HIS A 1 181 ? -13.338 7.739 -1.801 1.00 87.19 181 HIS A CA 1
ATOM 1412 C C . HIS A 1 181 ? -14.093 6.451 -2.194 1.00 87.19 181 HIS A C 1
ATOM 1414 O O . HIS A 1 181 ? -14.010 5.422 -1.522 1.00 87.19 181 HIS A O 1
ATOM 1420 N N . GLY A 1 182 ? -14.853 6.497 -3.296 1.00 85.44 182 GLY A N 1
ATOM 1421 C CA . GLY A 1 182 ? -15.558 5.328 -3.844 1.00 85.44 182 GLY A CA 1
ATOM 1422 C C . GLY A 1 182 ? -14.623 4.297 -4.490 1.00 85.44 182 GLY A C 1
ATOM 1423 O O . GLY A 1 182 ? -13.445 4.557 -4.720 1.00 85.44 182 GLY A O 1
ATOM 1424 N N . GLY A 1 183 ? -15.143 3.125 -4.837 1.00 80.62 183 GLY A N 1
ATOM 1425 C CA . GLY A 1 183 ? -14.404 2.089 -5.553 1.00 80.62 183 GLY A CA 1
ATOM 1426 C C . GLY A 1 183 ? -13.895 2.562 -6.921 1.00 80.62 183 GLY A C 1
ATOM 1427 O O . GLY A 1 183 ? -14.576 3.292 -7.648 1.00 80.62 183 GLY A O 1
ATOM 1428 N N . SER A 1 184 ? -12.685 2.124 -7.277 1.00 79.69 184 SER A N 1
ATOM 1429 C CA . SER A 1 184 ? -12.075 2.372 -8.590 1.00 79.69 184 SER A CA 1
ATOM 1430 C C . SER A 1 184 ? -12.544 1.319 -9.597 1.00 79.69 184 SER A C 1
ATOM 1432 O O . SER A 1 184 ? -11.917 0.267 -9.718 1.00 79.69 184 SER A O 1
ATOM 1434 N N . LEU A 1 185 ? -13.652 1.577 -10.298 1.00 71.50 185 LEU A N 1
ATOM 1435 C CA . LEU A 1 185 ? -14.315 0.594 -11.167 1.00 71.50 185 LEU A CA 1
ATOM 1436 C C . LEU A 1 185 ? -13.467 0.231 -12.399 1.00 71.50 185 LEU A C 1
ATOM 1438 O O . LEU A 1 185 ? -13.510 -0.917 -12.848 1.00 71.50 185 LEU A O 1
ATOM 1442 N N . GLU A 1 186 ? -12.663 1.175 -12.891 1.00 67.69 186 GLU A N 1
ATOM 1443 C CA . GLU A 1 186 ? -11.703 1.018 -13.993 1.00 67.69 186 GLU A CA 1
ATOM 1444 C C . GLU A 1 186 ? -10.480 0.136 -13.684 1.00 67.69 186 GLU A C 1
ATOM 1446 O O . GLU A 1 186 ? -9.720 -0.197 -14.594 1.00 67.69 186 GLU A O 1
ATOM 1451 N N . SER A 1 187 ? -10.249 -0.262 -12.428 1.00 68.69 187 SER A N 1
ATOM 1452 C CA . SER A 1 187 ? -9.083 -1.084 -12.073 1.00 68.69 187 SER A CA 1
ATOM 1453 C C . SER A 1 187 ? -9.230 -2.515 -12.602 1.00 68.69 187 SER A C 1
ATOM 1455 O O . SER A 1 187 ? -9.801 -3.386 -11.941 1.00 68.69 187 SER A O 1
ATOM 1457 N N . ARG A 1 188 ? -8.702 -2.761 -13.803 1.00 65.94 188 ARG A N 1
ATOM 1458 C CA . ARG A 1 188 ? -8.712 -4.056 -14.493 1.00 65.94 188 ARG A CA 1
ATOM 1459 C C . ARG A 1 188 ? -7.318 -4.414 -14.986 1.00 65.94 188 ARG A C 1
ATOM 1461 O O . ARG A 1 188 ? -6.673 -3.596 -15.629 1.00 65.94 188 ARG A O 1
ATOM 1468 N N . LEU A 1 189 ? -6.901 -5.660 -14.759 1.00 64.38 189 LEU A N 1
ATOM 1469 C CA . LEU A 1 189 ? -5.704 -6.232 -15.382 1.00 64.38 189 LEU A CA 1
ATOM 1470 C C . LEU A 1 189 ? -6.143 -7.390 -16.278 1.00 64.38 189 LEU A C 1
ATOM 1472 O O . LEU A 1 189 ? -6.604 -8.428 -15.796 1.00 64.38 189 LEU A O 1
ATOM 1476 N N . GLY A 1 190 ? -6.047 -7.200 -17.594 1.00 66.19 190 GLY A N 1
ATOM 1477 C CA . GLY A 1 190 ? -6.590 -8.152 -18.562 1.00 66.19 190 GLY A CA 1
ATOM 1478 C C . GLY A 1 190 ? -8.101 -8.340 -18.381 1.00 66.19 190 GLY A C 1
ATOM 1479 O O . GLY A 1 190 ? -8.866 -7.381 -18.458 1.00 66.19 190 GLY A O 1
ATOM 1480 N N . THR A 1 191 ? -8.540 -9.577 -18.139 1.00 62.47 191 THR A N 1
ATOM 1481 C CA . THR A 1 191 ? -9.955 -9.919 -17.901 1.00 62.47 191 THR A CA 1
ATOM 1482 C C . THR A 1 191 ? -10.379 -9.822 -16.435 1.00 62.47 191 THR A C 1
ATOM 1484 O O . THR A 1 191 ? -11.557 -10.001 -16.134 1.00 62.47 191 THR A O 1
ATOM 1487 N N . ASN A 1 192 ? -9.443 -9.575 -15.516 1.00 68.69 192 ASN A N 1
ATOM 1488 C CA . ASN A 1 192 ? -9.702 -9.622 -14.082 1.00 68.69 192 ASN A CA 1
ATOM 1489 C C . ASN A 1 192 ? -10.077 -8.233 -13.544 1.00 68.69 192 ASN A C 1
ATOM 1491 O O . ASN A 1 192 ? -9.389 -7.246 -13.814 1.00 68.69 192 ASN A O 1
ATOM 1495 N N . GLN A 1 193 ? -11.155 -8.175 -12.757 1.00 74.00 193 GLN A N 1
ATOM 1496 C CA . GLN A 1 193 ? -11.588 -6.983 -12.025 1.00 74.00 193 GLN A CA 1
ATOM 1497 C C . GLN A 1 193 ? -10.839 -6.900 -10.688 1.00 74.00 193 GLN A C 1
ATOM 1499 O O . GLN A 1 193 ? -10.920 -7.819 -9.877 1.00 74.00 193 GLN A O 1
ATOM 1504 N N . TYR A 1 194 ? -10.134 -5.792 -10.464 1.00 81.62 194 TYR A N 1
ATOM 1505 C CA . TYR A 1 194 ? -9.437 -5.462 -9.210 1.00 81.62 194 TYR A CA 1
ATOM 1506 C C . TYR A 1 194 ? -10.026 -4.223 -8.528 1.00 81.62 194 TYR A C 1
ATOM 1508 O O . TYR A 1 194 ? -9.551 -3.794 -7.482 1.00 81.62 194 TYR A O 1
ATOM 1516 N N . GLY A 1 195 ? -11.032 -3.614 -9.148 1.00 83.12 195 GLY A N 1
ATOM 1517 C CA . GLY A 1 195 ? -11.798 -2.514 -8.595 1.00 83.12 195 GLY A CA 1
ATOM 1518 C C . GLY A 1 195 ? -12.892 -2.967 -7.642 1.00 83.12 195 GLY A C 1
ATOM 1519 O O . GLY A 1 195 ? -13.392 -4.085 -7.745 1.00 83.12 195 GLY A O 1
ATOM 1520 N N . GLY A 1 196 ? -13.311 -2.050 -6.773 1.00 84.38 196 GLY A N 1
ATOM 1521 C CA . GLY A 1 196 ? -14.491 -2.235 -5.937 1.00 84.38 196 GLY A CA 1
ATOM 1522 C C . GLY A 1 196 ? -15.809 -2.132 -6.697 1.00 84.38 196 GLY A C 1
ATOM 1523 O O . GLY A 1 196 ? -15.849 -2.081 -7.926 1.00 84.38 196 GLY A O 1
ATOM 1524 N N . TRP A 1 197 ? -16.902 -2.080 -5.942 1.00 83.69 197 TRP A N 1
ATOM 1525 C CA . TRP A 1 197 ? -18.252 -1.874 -6.453 1.00 83.69 197 TRP A CA 1
ATOM 1526 C C . TRP A 1 197 ? -18.911 -0.742 -5.664 1.00 83.69 197 TRP A C 1
ATOM 1528 O O . TRP A 1 197 ? -18.811 -0.730 -4.447 1.00 83.69 197 TRP A O 1
ATOM 1538 N N . ASN A 1 198 ? -19.563 0.197 -6.356 1.00 86.50 198 ASN A N 1
ATOM 1539 C CA . ASN A 1 198 ? -20.232 1.360 -5.748 1.00 86.50 198 ASN A CA 1
ATOM 1540 C C . ASN A 1 198 ? -21.750 1.146 -5.611 1.00 86.50 198 ASN A C 1
ATOM 1542 O O . ASN A 1 198 ? -22.529 2.102 -5.611 1.00 86.50 198 ASN A O 1
ATOM 1546 N N . GLY A 1 199 ? -22.200 -0.109 -5.594 1.00 86.81 199 GLY A N 1
ATOM 1547 C CA . GLY A 1 199 ? -23.621 -0.428 -5.560 1.00 86.81 199 GLY A CA 1
ATOM 1548 C C . GLY A 1 199 ? -24.385 0.115 -6.775 1.00 86.81 199 GLY A C 1
ATOM 1549 O O . GLY A 1 199 ? -23.993 -0.065 -7.930 1.00 86.81 199 GLY A O 1
ATOM 1550 N N . VAL A 1 200 ? -25.504 0.785 -6.491 1.00 87.19 200 VAL A N 1
ATOM 1551 C CA . VAL A 1 200 ? -26.390 1.423 -7.483 1.00 87.19 200 VAL A CA 1
ATOM 1552 C C . VAL A 1 200 ? -25.930 2.825 -7.901 1.00 87.19 200 VAL A C 1
ATOM 1554 O O . VAL A 1 200 ? -26.545 3.438 -8.777 1.00 87.19 200 VAL A O 1
ATOM 1557 N N . TYR A 1 201 ? -24.889 3.366 -7.264 1.00 81.00 201 TYR A N 1
ATOM 1558 C CA . TYR A 1 201 ? -24.454 4.741 -7.478 1.00 81.00 201 TYR A CA 1
ATOM 1559 C C . TYR A 1 201 ? -23.587 4.870 -8.734 1.00 81.00 201 TYR A C 1
ATOM 1561 O O . TYR A 1 201 ? -22.766 4.010 -9.052 1.00 81.00 201 TYR A O 1
ATOM 1569 N N . LYS A 1 202 ? -23.771 5.979 -9.459 1.00 75.81 202 LYS A N 1
ATOM 1570 C CA . LYS A 1 202 ? -22.984 6.311 -10.651 1.00 75.81 202 LYS A CA 1
ATOM 1571 C C . LYS A 1 202 ? -21.753 7.129 -10.261 1.00 75.81 202 LYS A C 1
AT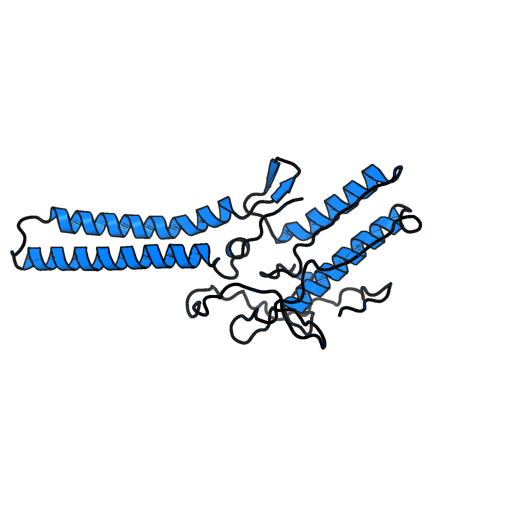OM 1573 O O . LYS A 1 202 ? -21.874 8.093 -9.512 1.00 75.81 202 LYS A O 1
ATOM 1578 N N . GLY A 1 203 ? -20.610 6.796 -10.856 1.00 67.56 203 GLY A N 1
ATOM 1579 C CA . GLY A 1 203 ? -19.328 7.463 -10.624 1.00 67.56 203 GLY A CA 1
ATOM 1580 C C . GLY A 1 203 ? -18.297 6.511 -10.025 1.00 67.56 203 GLY A C 1
ATOM 1581 O O . GLY A 1 203 ? -18.627 5.410 -9.586 1.00 67.56 203 GLY A O 1
ATOM 1582 N N . GLU A 1 204 ? -17.039 6.931 -10.040 1.00 65.56 204 GLU A N 1
ATOM 1583 C CA . GLU A 1 204 ? -15.910 6.146 -9.549 1.00 65.56 204 GLU A CA 1
ATOM 1584 C C . GLU A 1 204 ? -14.782 7.045 -9.047 1.00 65.56 204 GLU A C 1
ATOM 1586 O O . GLU A 1 204 ? -14.769 8.251 -9.310 1.00 65.56 204 GLU A O 1
ATOM 1591 N N . ALA A 1 205 ? -13.823 6.447 -8.339 1.00 61.84 205 ALA A N 1
ATOM 1592 C CA . ALA A 1 205 ? -12.566 7.120 -8.051 1.00 61.84 205 ALA A CA 1
ATOM 1593 C C . ALA A 1 205 ? -11.824 7.426 -9.359 1.00 61.84 205 ALA A C 1
ATOM 1595 O O . ALA A 1 205 ? -11.498 6.515 -10.121 1.00 61.84 205 ALA A O 1
ATOM 1596 N N . HIS A 1 206 ? -11.554 8.709 -9.601 1.00 46.91 206 HIS A N 1
ATOM 1597 C CA . HIS A 1 206 ? -10.869 9.168 -10.803 1.00 46.91 206 HIS A CA 1
ATOM 1598 C C . HIS A 1 206 ? -9.423 8.661 -10.800 1.00 46.91 206 HIS A C 1
ATOM 1600 O O . HIS A 1 206 ? -8.618 9.077 -9.964 1.00 46.91 206 HIS A O 1
ATOM 1606 N N . LYS A 1 207 ? -9.082 7.773 -11.735 1.00 51.69 207 LYS A N 1
ATOM 1607 C CA . LYS A 1 207 ? -7.691 7.422 -12.024 1.00 51.69 207 LYS A CA 1
ATOM 1608 C C . LYS A 1 207 ? -7.253 8.128 -13.303 1.00 51.69 207 LYS A C 1
ATOM 1610 O O . LYS A 1 207 ? -8.012 8.230 -14.260 1.00 51.69 207 LYS A O 1
ATOM 1615 N N . GLY A 1 208 ? -6.022 8.640 -13.305 1.00 44.19 208 GLY A N 1
ATOM 1616 C CA . GLY A 1 208 ? -5.374 9.102 -14.533 1.00 44.19 208 GLY A CA 1
ATOM 1617 C C . GLY A 1 208 ? -5.263 7.963 -15.559 1.00 44.19 208 GLY A C 1
ATOM 1618 O O . GLY A 1 208 ? -5.444 6.797 -15.197 1.00 44.19 208 GLY A O 1
ATOM 1619 N N . PRO A 1 209 ? -4.986 8.274 -16.836 1.00 39.53 209 PRO A N 1
ATOM 1620 C CA . PRO A 1 209 ? -4.950 7.281 -17.903 1.00 39.53 209 PRO A CA 1
ATOM 1621 C C . PRO A 1 209 ? -3.972 6.145 -17.571 1.00 39.53 209 PRO A C 1
ATOM 1623 O O . PRO A 1 209 ? -2.757 6.314 -17.627 1.00 39.53 209 PRO A O 1
ATOM 1626 N N . GLN A 1 210 ? -4.501 4.962 -17.258 1.00 44.31 210 GLN A N 1
ATOM 1627 C CA . GLN A 1 210 ? -3.689 3.756 -17.129 1.00 44.31 210 GLN A CA 1
ATOM 1628 C C . GLN A 1 210 ? -3.234 3.341 -18.527 1.00 44.31 210 GLN A C 1
ATOM 1630 O O . GLN A 1 210 ? -4.045 3.082 -19.421 1.00 44.31 210 GLN A O 1
ATOM 1635 N N . SER A 1 211 ? -1.921 3.300 -18.748 1.00 38.75 211 SER A N 1
ATOM 1636 C CA . SER A 1 211 ? -1.368 2.789 -19.994 1.00 38.75 211 SER A CA 1
ATOM 1637 C C . SER A 1 211 ? -1.709 1.304 -20.122 1.00 38.75 211 SER A C 1
ATOM 1639 O O . SER A 1 211 ? -1.078 0.466 -19.484 1.00 38.75 211 SER A O 1
ATOM 1641 N N . ALA A 1 212 ? -2.674 0.978 -20.981 1.00 38.34 212 ALA A N 1
ATOM 1642 C CA . ALA A 1 212 ? -3.109 -0.380 -21.322 1.00 38.34 212 ALA A CA 1
ATOM 1643 C C . ALA A 1 212 ? -2.056 -1.204 -22.104 1.00 38.34 212 ALA A C 1
ATOM 1645 O O . ALA A 1 212 ? -2.389 -1.970 -23.007 1.00 38.34 212 ALA A O 1
ATOM 1646 N N . LEU A 1 213 ? -0.764 -1.035 -21.810 1.00 35.09 213 LEU A N 1
ATOM 1647 C CA . LEU A 1 213 ? 0.344 -1.649 -22.536 1.00 35.09 213 LEU A CA 1
ATOM 1648 C C . LEU A 1 213 ? 1.360 -2.262 -21.568 1.00 35.09 213 LEU A C 1
ATOM 1650 O O . LEU A 1 213 ? 2.502 -1.826 -21.482 1.00 35.09 213 LEU A O 1
ATOM 1654 N N . ALA A 1 214 ? 0.947 -3.332 -20.894 1.00 38.56 214 ALA A N 1
ATOM 1655 C CA . ALA A 1 214 ? 1.861 -4.331 -20.343 1.00 38.56 214 ALA A CA 1
ATOM 1656 C C . ALA A 1 214 ? 1.534 -5.733 -20.890 1.00 38.56 214 ALA A C 1
ATOM 1658 O O . ALA A 1 214 ? 1.616 -6.735 -20.187 1.00 38.56 214 ALA A O 1
ATOM 1659 N N . ASN A 1 215 ? 1.197 -5.830 -22.181 1.00 35.72 215 ASN A N 1
ATOM 1660 C CA . ASN A 1 215 ? 1.283 -7.105 -22.892 1.00 35.72 215 ASN A CA 1
ATOM 1661 C C . ASN A 1 215 ? 2.765 -7.409 -23.151 1.00 35.72 215 ASN A C 1
ATOM 1663 O O . ASN A 1 215 ? 3.310 -6.999 -24.174 1.00 35.72 215 ASN A O 1
ATOM 1667 N N . GLY A 1 216 ? 3.423 -8.114 -22.226 1.00 33.69 216 GLY A N 1
ATOM 1668 C CA . GLY A 1 216 ? 4.607 -8.895 -22.598 1.00 33.69 216 GLY A CA 1
ATOM 1669 C C . GLY A 1 216 ? 5.667 -9.196 -21.543 1.00 33.69 216 GLY A C 1
ATOM 1670 O O . GLY A 1 216 ? 6.456 -10.099 -21.795 1.00 33.69 216 GLY A O 1
ATOM 1671 N N . LEU A 1 217 ? 5.741 -8.507 -20.396 1.00 30.72 217 LEU A N 1
ATOM 1672 C CA . LEU A 1 217 ? 6.908 -8.649 -19.500 1.00 30.72 217 LEU A CA 1
ATOM 1673 C C . LEU A 1 217 ? 6.614 -8.545 -17.988 1.00 30.72 217 LEU A C 1
ATOM 1675 O O . LEU A 1 217 ? 7.522 -8.231 -17.222 1.00 30.72 217 LEU A O 1
ATOM 1679 N N . SER A 1 218 ? 5.400 -8.861 -17.523 1.00 34.16 218 SER A N 1
ATOM 1680 C CA . SER A 1 218 ? 5.222 -9.174 -16.093 1.00 34.16 218 SER A CA 1
ATOM 1681 C C . SER A 1 218 ? 5.542 -10.650 -15.852 1.00 34.16 218 SER A C 1
ATOM 1683 O O . SER A 1 218 ? 4.966 -11.501 -16.539 1.00 34.16 218 SER A O 1
ATOM 1685 N N . PRO A 1 219 ? 6.429 -11.002 -14.899 1.00 31.34 219 PRO A N 1
ATOM 1686 C CA . PRO A 1 219 ? 6.480 -12.371 -14.417 1.00 31.34 219 PRO A CA 1
ATOM 1687 C C . PRO A 1 219 ? 5.085 -12.698 -13.889 1.00 31.34 219 PRO A C 1
ATOM 1689 O O . PRO A 1 219 ? 4.546 -11.960 -13.066 1.00 31.34 219 PRO A O 1
ATOM 1692 N N . ALA A 1 220 ? 4.483 -13.759 -14.426 1.00 32.88 220 ALA A N 1
ATOM 1693 C CA . ALA A 1 220 ? 3.216 -14.272 -13.941 1.00 32.88 220 ALA A CA 1
ATOM 1694 C C . ALA A 1 220 ? 3.278 -14.327 -12.411 1.00 32.88 220 ALA A C 1
ATOM 1696 O O . ALA A 1 220 ? 4.179 -14.967 -11.857 1.00 32.88 220 ALA A O 1
ATOM 1697 N N . LEU A 1 221 ? 2.353 -13.636 -11.737 1.00 41.56 221 LEU A N 1
ATOM 1698 C CA . LEU A 1 221 ? 2.105 -13.905 -10.327 1.00 41.56 221 LEU A CA 1
ATOM 1699 C C . LEU A 1 221 ? 1.949 -15.427 -10.217 1.00 41.56 221 LEU A C 1
ATOM 1701 O O . LEU A 1 221 ? 1.199 -16.000 -11.017 1.00 41.56 221 LEU A O 1
ATOM 1705 N N . PRO A 1 222 ? 2.710 -16.102 -9.336 1.00 31.83 222 PRO A N 1
ATOM 1706 C CA . PRO A 1 222 ? 2.621 -17.543 -9.223 1.00 31.83 222 PRO A CA 1
ATOM 1707 C C . PRO A 1 222 ? 1.165 -17.875 -8.940 1.00 31.83 222 PRO A C 1
ATOM 1709 O O . PRO A 1 222 ? 0.627 -17.440 -7.929 1.00 31.83 222 PRO A O 1
ATOM 1712 N N . ASN A 1 223 ? 0.536 -18.594 -9.870 1.00 35.09 223 ASN A N 1
ATOM 1713 C CA . ASN A 1 223 ? -0.762 -19.207 -9.668 1.00 35.09 223 ASN A CA 1
ATOM 1714 C C . ASN A 1 223 ? -0.529 -20.248 -8.566 1.00 35.09 223 ASN A C 1
ATOM 1716 O O . ASN A 1 223 ? 0.078 -21.286 -8.862 1.00 35.09 223 ASN A O 1
ATOM 1720 N N . PRO A 1 224 ? -0.853 -19.967 -7.289 1.00 35.84 224 PRO A N 1
ATOM 1721 C CA . PRO A 1 224 ? -0.617 -20.944 -6.251 1.00 35.84 224 PRO A CA 1
ATOM 1722 C C . PRO A 1 224 ? -1.601 -22.058 -6.570 1.00 35.84 224 PRO A C 1
ATOM 1724 O O . PRO A 1 224 ? -2.806 -21.815 -6.655 1.00 35.84 224 PRO A O 1
ATOM 1727 N N . GLY A 1 225 ? -1.086 -23.260 -6.837 1.00 29.48 225 GLY A N 1
ATOM 1728 C CA . GLY A 1 225 ? -1.927 -24.443 -6.951 1.00 29.48 225 GLY A CA 1
ATOM 1729 C C . GLY A 1 225 ? -2.934 -24.414 -5.807 1.00 29.48 225 GLY A C 1
ATOM 1730 O O . GLY A 1 225 ? -2.550 -24.217 -4.656 1.00 29.48 225 GLY A O 1
ATOM 1731 N N . ILE A 1 226 ? -4.217 -24.476 -6.163 1.00 41.25 226 ILE A N 1
ATOM 1732 C CA . ILE A 1 226 ? -5.336 -24.288 -5.246 1.00 41.25 226 ILE A CA 1
ATOM 1733 C C . ILE A 1 226 ? -5.321 -25.442 -4.244 1.00 41.25 226 ILE A C 1
ATOM 1735 O O . ILE A 1 226 ? -5.950 -26.476 -4.454 1.00 41.25 226 ILE A O 1
ATOM 1739 N N . GLU A 1 227 ? -4.599 -25.266 -3.147 1.00 34.16 227 GLU A N 1
ATOM 1740 C CA . GLU A 1 227 ? -4.809 -26.025 -1.931 1.00 34.16 227 GLU A CA 1
ATOM 1741 C C . GLU A 1 227 ? -5.701 -25.160 -1.046 1.00 34.16 227 GLU A C 1
ATOM 1743 O O . GLU A 1 227 ? -5.310 -24.086 -0.587 1.00 34.16 227 GLU A O 1
ATOM 1748 N N . LYS A 1 228 ? -6.965 -25.574 -0.910 1.00 31.41 228 LYS A N 1
ATOM 1749 C CA . LYS A 1 228 ? -7.965 -24.855 -0.119 1.00 31.41 228 LYS A CA 1
ATOM 1750 C C . LYS A 1 228 ? -7.456 -24.721 1.315 1.00 31.41 228 LYS A C 1
ATOM 1752 O O . LYS A 1 228 ? -7.478 -25.692 2.069 1.00 31.41 228 LYS A O 1
ATOM 1757 N N . ALA A 1 229 ? -7.041 -23.516 1.694 1.00 37.16 229 ALA A N 1
ATOM 1758 C CA . ALA A 1 229 ? -6.809 -23.189 3.090 1.00 37.16 229 ALA A CA 1
ATOM 1759 C C . ALA A 1 229 ? -8.113 -23.416 3.883 1.00 37.16 229 ALA A C 1
ATOM 1761 O O . ALA A 1 229 ? -9.200 -23.120 3.369 1.00 37.16 229 ALA A O 1
ATOM 1762 N N . PRO A 1 230 ? -8.040 -23.934 5.121 1.00 30.67 230 PRO A N 1
ATOM 1763 C CA . PRO A 1 230 ? -9.221 -24.108 5.956 1.00 30.67 230 PRO A CA 1
ATOM 1764 C C . PRO A 1 230 ? -9.938 -22.761 6.162 1.00 30.67 230 PRO A C 1
ATOM 1766 O O . PRO A 1 230 ? -9.284 -21.708 6.164 1.00 30.67 230 PRO A O 1
ATOM 1769 N N . PRO A 1 231 ? -11.275 -22.768 6.312 1.00 34.16 231 PRO A N 1
ATOM 1770 C CA . PRO A 1 231 ? -12.041 -21.545 6.507 1.00 34.16 231 PRO A CA 1
ATOM 1771 C C . PRO A 1 231 ? -11.599 -20.857 7.802 1.00 34.16 231 PRO A C 1
ATOM 1773 O O . PRO A 1 231 ? -11.561 -21.482 8.863 1.00 34.16 231 PRO A O 1
ATOM 1776 N N . ALA A 1 232 ? -11.262 -19.567 7.719 1.00 41.72 232 ALA A N 1
ATOM 1777 C CA . ALA A 1 232 ? -11.177 -18.740 8.916 1.00 41.72 232 ALA A CA 1
ATOM 1778 C C . ALA A 1 232 ? -12.588 -18.594 9.523 1.00 41.72 232 ALA A C 1
ATOM 1780 O O . ALA A 1 232 ? -13.571 -18.574 8.775 1.00 41.72 232 ALA A O 1
ATOM 1781 N N . PRO A 1 233 ? -12.711 -18.536 10.859 1.00 36.91 233 PRO A N 1
ATOM 1782 C CA . PRO A 1 233 ? -14.003 -18.383 11.522 1.00 36.91 233 PRO A CA 1
ATOM 1783 C C . PRO A 1 233 ? -14.698 -17.100 11.048 1.00 36.91 233 PRO A C 1
ATOM 1785 O O . PRO A 1 233 ? -14.039 -16.081 10.897 1.00 36.91 233 PRO A O 1
ATOM 1788 N N . GLN A 1 234 ? -16.012 -17.163 10.799 1.00 38.09 234 GLN A N 1
ATOM 1789 C CA . GLN A 1 234 ? -16.829 -16.042 10.312 1.00 38.09 234 GLN A CA 1
ATOM 1790 C C . GLN A 1 234 ? -16.661 -14.784 11.184 1.00 38.09 234 GLN A C 1
ATOM 1792 O O . GLN A 1 234 ? -16.889 -14.832 12.392 1.00 38.09 234 GLN A O 1
ATOM 1797 N N . ILE A 1 235 ? -16.305 -13.659 10.555 1.00 49.59 235 ILE A N 1
ATOM 1798 C CA . ILE A 1 235 ? -15.865 -12.414 11.217 1.00 49.59 235 ILE A CA 1
ATOM 1799 C C . ILE A 1 235 ? -16.975 -11.344 11.227 1.00 49.59 235 ILE A C 1
ATOM 1801 O O . ILE A 1 235 ? -16.738 -10.169 11.444 1.00 49.59 235 ILE A O 1
ATOM 1805 N N . CYS A 1 236 ? -18.242 -11.726 11.074 1.00 43.81 236 CYS A N 1
ATOM 1806 C CA . CYS A 1 236 ? -19.357 -10.783 11.215 1.00 43.81 236 CYS A CA 1
ATOM 1807 C C . CYS A 1 236 ? -20.019 -10.924 12.592 1.00 43.81 236 CYS A C 1
ATOM 1809 O O . CYS A 1 236 ? -21.199 -11.253 12.676 1.00 43.81 236 CYS A O 1
ATOM 1811 N N . LYS A 1 237 ? -19.281 -10.688 13.687 1.00 41.56 237 LYS A N 1
ATOM 1812 C CA . LYS A 1 237 ? -19.874 -10.690 15.043 1.00 41.56 237 LYS A CA 1
ATOM 1813 C C . LYS A 1 237 ? -20.835 -9.516 15.288 1.00 41.56 237 LYS A C 1
ATOM 1815 O O . LYS A 1 237 ? -21.717 -9.643 16.128 1.00 41.56 237 LYS A O 1
ATOM 1820 N N . HIS A 1 238 ? -20.706 -8.417 14.536 1.00 42.16 238 HIS A N 1
ATOM 1821 C CA . HIS A 1 238 ? -21.472 -7.181 14.763 1.00 42.16 238 HIS A CA 1
ATOM 1822 C C . HIS A 1 238 ? -22.243 -6.659 13.534 1.00 42.16 238 HIS A C 1
ATOM 1824 O O . HIS A 1 238 ? -22.750 -5.544 13.565 1.00 42.16 238 HIS A O 1
ATOM 1830 N N . GLY A 1 239 ? -22.396 -7.476 12.483 1.00 31.50 239 GLY A N 1
ATOM 1831 C CA . GLY A 1 239 ? -23.167 -7.125 11.285 1.00 31.50 239 GLY A CA 1
ATOM 1832 C C . GLY A 1 239 ? -22.421 -6.175 10.346 1.00 31.50 239 GLY A C 1
ATOM 1833 O O . GLY A 1 239 ? -22.398 -4.968 10.556 1.00 31.50 239 GLY A O 1
ATOM 1834 N N . CYS A 1 240 ? -21.850 -6.712 9.268 1.00 38.09 240 CYS A N 1
ATOM 1835 C CA . CYS A 1 240 ? -21.232 -5.894 8.230 1.00 38.09 240 CYS A CA 1
ATOM 1836 C C . CYS A 1 240 ? -22.210 -5.728 7.058 1.00 38.09 240 CYS A C 1
ATOM 1838 O O . CYS A 1 240 ? -22.533 -6.698 6.370 1.00 38.09 240 CYS A O 1
ATOM 1840 N N . ILE A 1 241 ? -22.681 -4.500 6.827 1.00 28.95 241 ILE A N 1
ATOM 1841 C CA . ILE A 1 241 ? -23.229 -4.083 5.532 1.00 28.95 241 ILE A CA 1
ATOM 1842 C C . ILE A 1 241 ? -22.121 -3.285 4.855 1.00 28.95 241 ILE A C 1
ATOM 1844 O O . ILE A 1 241 ? -21.853 -2.145 5.224 1.00 28.95 241 ILE A O 1
ATOM 1848 N N . TRP A 1 242 ? -21.467 -3.911 3.886 1.00 34.88 242 TRP A N 1
ATOM 1849 C CA . TRP A 1 242 ? -20.547 -3.243 2.976 1.00 34.88 242 TRP A CA 1
ATOM 1850 C C . TRP A 1 242 ? -21.368 -2.752 1.779 1.00 34.88 242 TRP A C 1
ATOM 1852 O O . TRP A 1 242 ? -21.962 -3.574 1.077 1.00 34.88 242 TRP A O 1
ATOM 1862 N N . THR A 1 243 ? -21.468 -1.435 1.591 1.00 30.06 243 THR A N 1
ATOM 1863 C CA . THR A 1 243 ? -22.044 -0.819 0.379 1.00 30.06 243 THR A CA 1
ATOM 1864 C C . THR A 1 243 ? -20.963 -0.468 -0.618 1.00 30.06 243 THR A C 1
ATOM 1866 O O . THR A 1 243 ? -19.948 0.098 -0.153 1.00 30.06 243 THR A O 1
#

Radius of gyration: 24.82 Å; chains: 1; bounding box: 64×37×78 Å

pLDDT: mean 79.29, std 20.52, range [28.95, 98.0]

Organism: Marmota monax (NCBI:txid9995)

Sequence (243 aa):
MPFTTMADCARWELSEKRVGLERSLGLWFQVLAVASLTLTVGRLTQLTSSWVPAIGAALAAAALLTASRLVGHLVVHADCLLMRNHTVTQQPLDFDRATPLLLQEVSSFLQRNKHGPFLLFVSFLHVHVPLITTKGFLGRSRHGLYGDNVEEMDWMVGHILDTLDQEGLADRTLVYFTSDHGGSLESRLGTNQYGGWNGVYKGEAHKGPQSALANGLSPALPNPGIEKAPPAPQICKHGCIWT

InterPro domains:
  IPR000917 Sulfatase, N-terminal [PF00884] (101-198)
  IPR017850 Alkaline-phosphatase-like, core domain superfamily [G3DSA:3.40.720.10] (61-214)
  IPR017850 Alkaline-phosphatase-like, core domain superfamily [SSF53649] (44-204)
  IPR050738 Sulfatase enzyme [PTHR42693] (70-206)

Secondary structure (DSSP, 8-state):
--B---GGGGTSS--HHHHHHHHHHHHHHHHHHHHHHHHHHHHHTT-SS-SHHHHHHHHHHHHHHHHHHHHHHHHHHHH--EEETTEEEESS--HHHHHHHHHHHHHHHHHHHTTS--------STTSTT----TTTTT--TTHHHHHHHHHHHHHHHHHHHHHHHTT-GGG-------SS---TT-EETTEE-S---TT--------------SS------------PPPPPP--SS-----

Foldseek 3Di:
DDWFDDLLLVLHDDHPVLVVVLVVLVVLLVVLVVVLVVLVVCVVVVVDDDNVSSVVSVVVSVVSVVVNVVVSVVCQQVRQFDDDPPDTPDGNDDLLCPLVVLLVVLLVVCVVCVVHDDDDDDDDPPPDPVLRAHPLQAPPDPLHSSRSSVVSVLVSVLSSQVSCVVSVNNVPDDDDDDDPFFWAQPPDDVPHTSIDDPPPDDDHDDDDDDPNPPPDDRDPPPPPDDPDDPDDPDSPPPDDDDD